Protein AF-A0A7Y2IF88-F1 (afdb_monomer)

pLDDT: mean 76.54, std 18.27, range [36.28, 97.12]

Foldseek 3Di:
DDDDDDDDDDDPPPPDPVVVVVVVVVVVVVVVVVVVVVPQLPLDQDPDPVLNVLLVLLVVLLVQLVVLQVVLVVLVVVLVVLVVVVVVQVVVCVVPVDCPDDLASVQVSVLSVLLSCLSNVLNCVSVVVPDDPQPVVVPDDLLRVLVVLLCCLVPPLQVVLVVQLVVLVVVLCCLCQPPPPPDPPNVCNLVVAPADPDVPGHRCNVSSVSNNVSSVSNNSSSSSSNSLSVCVNVVNPSSSSDPPDDRPDPPD

Solvent-accessible surface area (backbone atoms only — not comparable to full-atom values): 14458 Å² total; per-residue (Å²): 143,84,83,91,86,81,90,80,80,80,84,78,84,72,81,56,75,70,54,54,56,53,49,50,55,50,48,50,49,50,50,50,54,51,48,66,69,61,57,66,79,77,58,64,80,61,88,50,69,87,55,31,55,62,49,50,55,28,54,53,45,54,48,51,26,50,52,34,33,52,53,24,57,56,47,49,55,55,40,49,53,48,53,51,49,54,54,50,38,57,53,48,22,76,73,69,76,49,84,70,76,53,57,42,58,60,47,49,42,55,51,43,54,48,50,37,49,32,43,26,48,23,26,40,56,74,72,57,68,66,90,67,67,68,78,66,58,72,77,48,52,72,53,56,49,27,49,52,51,34,50,44,36,62,73,46,49,45,56,50,34,52,50,52,46,62,67,42,44,62,62,38,48,49,48,66,59,50,84,88,77,81,70,86,50,83,72,49,48,71,64,72,62,60,50,44,96,50,77,77,36,56,67,49,54,66,56,50,48,44,49,49,52,19,38,50,46,33,45,49,39,46,54,31,50,41,53,33,21,50,30,35,67,74,67,38,49,65,67,34,63,73,80,78,75,76,71,79,80,80,86,123

Radius of gyration: 27.48 Å; Cα contacts (8 Å, |Δi|>4): 196; chains: 1; bounding box: 65×59×91 Å

Mean predicted aligned error: 13.66 Å

Sequence (252 aa):
MAQSSSEGSTPSTASNPIDESAAHARAEEILAKSQVHSDAVVVPTPSNPALAVPFLTRKAIDRLAGFTGFLTQVLVVVVLLMVLWSVISRRMDKTFGTSLIVSQFQEGQRMGFAFLTLLGLNFGLREGVNPRVDFWWAEFSNRRKALIDFVFHLFLFLPFAWMVIGVLWNPTRRSVTGNLNGEFDTWKIWETWEQSPDAGGLPVSPIRIMILVGFILLLLQILADIIKNVFVLIGREDLAGIHQHDAPIRVE

Secondary structure (DSSP, 8-state):
----------------HHHHHHHHHHHHHHHHHHHHHHS----PPPSSHHHHHHHHHHHHHHHHHHHHHHHHHHHHHHHHHHHHHHHHHHHHHHHH------HHHHHHHHHHHHHHHHHHHHHHHHTT-----HHHHHHS-HHHHHHHHHHHIIIIIHHHHHHHHHHHHHHHHHHHH-S-SS---TTGGGTS--B-SSTTPPBSHHHHHHHHHHHHHHHHHHHHHHHHHHHHHTT-HHHH----PPPP----

Structure (mmCIF, N/CA/C/O backbone):
data_AF-A0A7Y2IF88-F1
#
_entry.id   AF-A0A7Y2IF88-F1
#
loop_
_atom_site.group_PDB
_atom_site.id
_atom_site.type_symbol
_atom_site.label_atom_id
_atom_site.label_alt_id
_atom_site.label_comp_id
_atom_site.label_asym_id
_atom_site.label_entity_id
_atom_site.label_seq_id
_atom_site.pdbx_PDB_ins_code
_atom_site.Cartn_x
_atom_site.Cartn_y
_atom_site.Cartn_z
_atom_site.occupancy
_atom_site.B_iso_or_equiv
_atom_site.auth_seq_id
_atom_site.auth_comp_id
_atom_site.auth_asym_id
_atom_site.auth_atom_id
_atom_site.pdbx_PDB_model_num
ATOM 1 N N . MET A 1 1 ? -26.959 37.817 -64.715 1.00 43.12 1 MET A N 1
ATOM 2 C CA . MET A 1 1 ? -27.073 39.232 -64.314 1.00 43.12 1 MET A CA 1
ATOM 3 C C . MET A 1 1 ? -28.257 39.340 -63.359 1.00 43.12 1 MET A C 1
ATOM 5 O O . MET A 1 1 ? -29.377 39.343 -63.836 1.00 43.12 1 MET A O 1
ATOM 9 N N . ALA A 1 2 ? -28.001 39.269 -62.047 1.00 38.41 2 ALA A N 1
ATOM 10 C CA . ALA A 1 2 ? -28.844 39.760 -60.942 1.00 38.41 2 ALA A CA 1
ATOM 11 C C . ALA A 1 2 ? -28.151 39.396 -59.610 1.00 38.41 2 ALA A C 1
ATOM 13 O O . ALA A 1 2 ? -27.952 38.222 -59.314 1.00 38.41 2 ALA A O 1
ATOM 14 N N . GLN A 1 3 ? -27.717 40.425 -58.881 1.00 39.47 3 GLN A N 1
ATOM 15 C CA . GLN A 1 3 ? -27.185 40.412 -57.510 1.00 39.47 3 GLN A CA 1
ATOM 16 C C . GLN A 1 3 ? -28.311 40.697 -56.491 1.00 39.47 3 GLN A C 1
ATOM 18 O O . GLN A 1 3 ? -29.369 41.170 -56.900 1.00 39.47 3 GLN A O 1
ATOM 23 N N . SER A 1 4 ? -27.976 40.569 -55.189 1.00 39.78 4 SER A N 1
ATOM 24 C CA . SER A 1 4 ? -28.695 41.028 -53.969 1.00 39.78 4 SER A CA 1
ATOM 25 C C . SER A 1 4 ? -29.736 40.031 -53.438 1.00 39.78 4 SER A C 1
ATOM 27 O O . SER A 1 4 ? -30.537 39.542 -54.220 1.00 39.78 4 SER A O 1
ATOM 29 N N . SER A 1 5 ? -29.839 39.623 -52.166 1.00 39.16 5 SER A N 1
ATOM 30 C CA . SER A 1 5 ? -29.465 40.085 -50.803 1.00 39.16 5 SER A CA 1
ATOM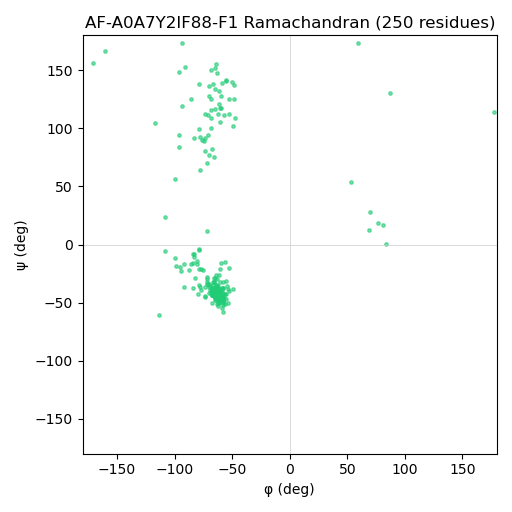 31 C C . SER A 1 5 ? -29.505 38.814 -49.897 1.00 39.16 5 SER A C 1
ATOM 33 O O . SER A 1 5 ? -29.970 37.783 -50.369 1.00 39.16 5 SER A O 1
ATOM 35 N N . SER A 1 6 ? -29.016 38.687 -48.660 1.00 38.16 6 SER A N 1
ATOM 36 C CA . SER A 1 6 ? -29.139 39.529 -47.469 1.00 38.16 6 SER A CA 1
ATOM 37 C C . SER A 1 6 ? -28.191 39.030 -46.361 1.00 38.16 6 SER A C 1
ATOM 39 O O . SER A 1 6 ? -27.827 37.856 -46.315 1.00 38.16 6 SER A O 1
ATOM 41 N N . GLU A 1 7 ? -27.841 39.939 -45.458 1.00 46.31 7 GLU A N 1
ATOM 42 C CA . GLU A 1 7 ? -26.990 39.777 -44.277 1.00 46.31 7 GLU A CA 1
ATOM 43 C C . GLU A 1 7 ? -27.442 38.659 -43.318 1.00 46.31 7 GLU A C 1
ATOM 45 O O . GLU A 1 7 ? -28.629 38.485 -43.049 1.00 46.31 7 GLU A O 1
ATOM 50 N N . GLY A 1 8 ? -26.466 37.935 -42.757 1.00 36.28 8 GLY A N 1
ATOM 51 C CA . GLY A 1 8 ? -26.634 37.009 -41.638 1.00 36.28 8 GLY A CA 1
ATOM 52 C C . GLY A 1 8 ? -25.816 37.501 -40.447 1.00 36.28 8 GLY A C 1
ATOM 53 O O . GLY A 1 8 ? -24.592 37.410 -40.442 1.00 36.28 8 GLY A O 1
ATOM 54 N N . SER A 1 9 ? -26.526 38.065 -39.479 1.00 39.22 9 SER A N 1
ATOM 55 C CA . SER A 1 9 ? -26.082 38.637 -38.208 1.00 39.22 9 SER A CA 1
ATOM 56 C C . SER A 1 9 ? -25.126 37.753 -37.397 1.00 39.22 9 SER A C 1
ATOM 58 O O . SER A 1 9 ? -25.376 36.564 -37.195 1.00 39.22 9 SER A O 1
ATOM 60 N N . THR A 1 10 ? -24.089 38.373 -36.834 1.00 46.53 10 THR A N 1
ATOM 61 C CA . THR A 1 10 ? -23.314 37.849 -35.703 1.00 46.53 10 THR A CA 1
ATOM 62 C C . THR A 1 10 ? -24.232 37.623 -34.490 1.00 46.53 10 THR A C 1
ATOM 64 O O . THR A 1 10 ? -25.084 38.473 -34.213 1.00 46.53 10 THR A O 1
ATOM 67 N N . PRO A 1 11 ? -24.098 36.522 -33.725 1.00 40.69 11 PRO A N 1
ATOM 68 C CA . PRO A 1 11 ? -24.847 36.383 -32.489 1.00 40.69 11 PRO A CA 1
ATOM 69 C C . PRO A 1 11 ? -24.232 37.309 -31.439 1.00 40.69 11 PRO A C 1
ATOM 71 O O . PRO A 1 11 ? -23.100 37.122 -30.996 1.00 40.69 11 PRO A O 1
ATOM 74 N N . SER A 1 12 ? -25.003 38.326 -31.063 1.00 43.53 12 SER A N 1
ATOM 75 C CA . SER A 1 12 ? -24.796 39.128 -29.864 1.00 43.53 12 SER A CA 1
ATOM 76 C C . SER A 1 12 ? -24.888 38.208 -28.644 1.00 43.53 12 SER A C 1
ATOM 78 O O . SER A 1 12 ? -25.968 37.755 -28.270 1.00 43.53 12 SER A O 1
ATOM 80 N N . THR A 1 13 ? -23.746 37.899 -28.032 1.00 47.72 13 THR A N 1
ATOM 81 C CA . THR A 1 13 ? -23.663 37.337 -26.680 1.00 47.72 13 THR A CA 1
ATOM 82 C C . THR A 1 13 ? -24.071 38.410 -25.675 1.00 47.72 13 THR A C 1
ATOM 84 O O . THR A 1 13 ? -23.230 39.039 -25.039 1.00 47.72 13 THR A O 1
ATOM 87 N N . ALA A 1 14 ? -25.374 38.650 -25.564 1.00 43.28 14 ALA A N 1
ATOM 88 C CA . ALA A 1 14 ? -25.953 39.267 -24.384 1.00 43.28 14 ALA A CA 1
ATOM 89 C C . ALA A 1 14 ? -26.058 38.171 -23.314 1.00 43.28 14 ALA A C 1
ATOM 91 O O . ALA A 1 14 ? -26.954 37.326 -23.373 1.00 43.28 14 ALA A O 1
ATOM 92 N N . SER A 1 15 ? -25.105 38.135 -22.378 1.00 51.31 15 SER A N 1
ATOM 93 C CA . SER A 1 15 ? -25.225 37.323 -21.167 1.00 51.31 15 SER A CA 1
ATOM 94 C C . SER A 1 15 ? -26.453 37.806 -20.394 1.00 51.31 15 SER A C 1
ATOM 96 O O . SER A 1 15 ? -26.574 38.974 -20.026 1.00 51.31 15 SER A O 1
ATOM 98 N N . ASN A 1 16 ? -27.428 36.916 -20.232 1.00 53.56 16 ASN A N 1
ATOM 99 C CA . ASN A 1 16 ? -28.662 37.203 -19.518 1.00 53.56 16 ASN A CA 1
ATOM 100 C C . ASN A 1 16 ? -28.333 37.373 -18.018 1.00 53.56 16 ASN A C 1
ATOM 102 O O . ASN A 1 16 ? -27.780 36.439 -17.436 1.00 53.56 16 ASN A O 1
ATOM 106 N N . PRO A 1 17 ? -28.686 38.491 -17.357 1.00 56.88 17 PRO A N 1
ATOM 107 C CA . PRO A 1 17 ? -28.358 38.731 -15.942 1.00 56.88 17 PRO A CA 1
ATOM 108 C C . PRO A 1 17 ? -28.940 37.684 -14.970 1.00 56.88 17 PRO A C 1
ATOM 110 O O . PRO A 1 17 ? -28.490 37.567 -13.833 1.00 56.88 17 PRO A O 1
ATOM 113 N N . ILE A 1 18 ? -29.920 36.888 -15.414 1.00 55.62 18 ILE A N 1
ATOM 114 C CA . ILE A 1 18 ? -30.494 35.767 -14.651 1.00 55.62 18 ILE A CA 1
ATOM 115 C C . ILE A 1 18 ? -29.510 34.581 -14.550 1.00 55.62 18 ILE A C 1
ATOM 117 O O . ILE A 1 18 ? -29.525 33.857 -13.555 1.00 55.62 18 ILE A O 1
ATOM 121 N N . ASP A 1 19 ? -28.629 34.399 -15.539 1.00 60.28 19 ASP A N 1
ATOM 122 C CA . ASP A 1 19 ? -27.656 33.297 -15.575 1.00 60.28 19 ASP A CA 1
ATOM 123 C C . ASP A 1 19 ? -26.447 33.575 -14.664 1.00 60.28 19 ASP A C 1
ATOM 125 O O . ASP A 1 19 ? -25.969 32.679 -13.974 1.00 60.28 19 ASP A O 1
ATOM 129 N N . GLU A 1 20 ? -26.018 34.838 -14.545 1.00 64.00 20 GLU A N 1
ATOM 130 C CA . GLU A 1 20 ? -24.932 35.222 -13.628 1.00 64.00 20 GLU A CA 1
ATOM 131 C C . GLU A 1 20 ? -25.325 35.023 -12.157 1.00 64.00 20 GLU A C 1
ATOM 133 O O . GLU A 1 20 ? -24.544 34.472 -11.385 1.00 64.00 20 GLU A O 1
ATOM 138 N N . SER A 1 21 ? -26.553 35.379 -11.761 1.00 65.62 21 SER A N 1
ATOM 139 C CA . SER A 1 21 ? -27.035 35.147 -10.389 1.00 65.62 21 SER A CA 1
ATOM 140 C C . SER A 1 21 ? -27.110 33.654 -10.041 1.00 65.62 21 SER A C 1
ATOM 142 O O . SER A 1 21 ? -26.711 33.257 -8.944 1.00 65.62 21 SER A O 1
ATOM 144 N N . ALA A 1 22 ? -27.560 32.816 -10.980 1.00 69.81 22 ALA A N 1
ATOM 145 C CA . ALA A 1 22 ? -27.601 31.367 -10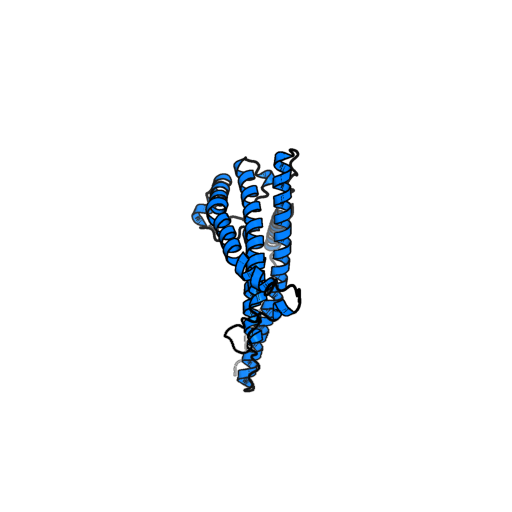.801 1.00 69.81 22 ALA A CA 1
ATOM 146 C C . ALA A 1 22 ? -26.194 30.740 -10.800 1.00 69.81 22 ALA A C 1
ATOM 148 O O . ALA A 1 22 ? -25.931 29.816 -10.028 1.00 69.81 22 ALA A O 1
ATOM 149 N N . ALA A 1 23 ? -25.275 31.254 -11.622 1.00 69.56 23 ALA A N 1
ATOM 150 C CA . ALA A 1 23 ? -23.878 30.834 -11.650 1.00 69.56 23 ALA A CA 1
ATOM 151 C C . ALA A 1 23 ? -23.144 31.207 -10.354 1.00 69.56 23 ALA A C 1
ATOM 153 O O . ALA A 1 23 ? -22.413 30.377 -9.818 1.00 69.56 23 ALA A O 1
ATOM 154 N N . HIS A 1 24 ? -23.389 32.401 -9.806 1.00 71.44 24 HIS A N 1
ATOM 155 C CA . HIS A 1 24 ? -22.853 32.824 -8.512 1.00 71.44 24 HIS A CA 1
ATOM 156 C C . HIS A 1 24 ? -23.399 31.975 -7.359 1.00 71.44 24 HIS A C 1
ATOM 158 O O . HIS A 1 24 ? -22.610 31.499 -6.549 1.00 71.44 24 HIS A O 1
ATOM 164 N N . ALA A 1 25 ? -24.704 31.686 -7.328 1.00 75.94 25 ALA A N 1
ATOM 165 C CA . ALA A 1 25 ? -25.290 30.809 -6.311 1.00 75.94 25 ALA A CA 1
ATOM 166 C C . ALA A 1 25 ? -24.726 29.376 -6.376 1.00 75.94 25 ALA A C 1
ATOM 168 O O . ALA A 1 25 ? -24.419 28.778 -5.347 1.00 75.94 25 ALA A O 1
ATOM 169 N N . ARG A 1 26 ? -24.516 28.836 -7.586 1.00 75.44 26 ARG A N 1
ATOM 170 C CA . ARG A 1 26 ? -23.847 27.537 -7.783 1.00 75.44 26 ARG A CA 1
ATOM 171 C C . ARG A 1 26 ? -22.372 27.583 -7.396 1.00 75.44 26 ARG A C 1
ATOM 173 O O . ARG A 1 26 ? -21.877 26.619 -6.827 1.00 75.44 26 ARG A O 1
ATOM 180 N N . ALA A 1 27 ? -21.666 28.675 -7.687 1.00 73.44 27 ALA A N 1
ATOM 181 C CA . ALA A 1 27 ? -20.272 28.851 -7.292 1.00 73.44 27 ALA A CA 1
ATOM 182 C C . ALA A 1 27 ? -20.134 28.933 -5.767 1.00 73.44 27 ALA A C 1
ATOM 184 O O . ALA A 1 27 ? -19.246 28.296 -5.213 1.00 73.44 27 ALA A O 1
ATOM 185 N N . GLU A 1 28 ? -21.037 29.633 -5.080 1.00 77.56 28 GLU A N 1
ATOM 186 C CA . GLU A 1 28 ? -21.098 29.659 -3.617 1.00 77.56 28 GLU A CA 1
ATOM 187 C C . GLU A 1 28 ? -21.476 28.294 -3.033 1.00 77.56 28 GLU A C 1
ATOM 189 O O . GLU A 1 28 ? -20.871 27.874 -2.053 1.00 77.56 28 GLU A O 1
ATOM 194 N N . GLU A 1 29 ? -22.389 27.545 -3.659 1.00 75.81 29 GLU A N 1
ATOM 195 C CA . GLU A 1 29 ? -22.706 26.169 -3.256 1.00 75.81 29 GLU A CA 1
ATOM 196 C C . GLU A 1 29 ? -21.504 25.227 -3.438 1.00 75.81 29 GLU A C 1
ATOM 198 O O . GLU A 1 29 ? -21.220 24.398 -2.573 1.00 75.81 29 GLU A O 1
ATOM 203 N N . ILE A 1 30 ? -20.764 25.366 -4.542 1.00 70.81 30 ILE A N 1
ATOM 204 C CA . ILE A 1 30 ? -19.542 24.601 -4.820 1.00 70.81 30 ILE A CA 1
ATOM 205 C C . ILE A 1 30 ? -18.435 24.991 -3.838 1.00 70.81 30 ILE A C 1
ATOM 207 O O . ILE A 1 30 ? -17.739 24.113 -3.337 1.00 70.81 30 ILE A O 1
ATOM 211 N N . LEU A 1 31 ? -18.288 26.278 -3.516 1.00 68.06 31 LEU A N 1
ATOM 212 C CA . LEU A 1 31 ? -17.327 26.761 -2.525 1.00 68.06 31 LEU A CA 1
ATOM 213 C C . LEU A 1 31 ? -17.704 26.299 -1.115 1.00 68.06 31 LEU A C 1
ATOM 215 O O . LEU A 1 31 ? -16.827 25.860 -0.380 1.00 68.06 31 LEU A O 1
ATOM 219 N N . ALA A 1 32 ? -18.989 26.295 -0.761 1.00 67.38 32 ALA A N 1
ATOM 220 C CA . ALA A 1 32 ? -19.478 25.770 0.509 1.00 67.38 32 ALA A CA 1
ATOM 221 C C . ALA A 1 32 ? -19.261 24.252 0.610 1.00 67.38 32 ALA A C 1
ATOM 223 O O . ALA A 1 32 ? -18.740 23.771 1.614 1.00 67.38 32 ALA A O 1
ATOM 224 N N . LYS A 1 33 ? -19.562 23.488 -0.450 1.00 59.72 33 LYS A N 1
ATOM 225 C CA . LYS A 1 33 ? -19.262 22.045 -0.528 1.00 59.72 33 LYS A CA 1
ATOM 226 C C . LYS A 1 33 ? -17.757 21.770 -0.493 1.00 59.72 33 LYS A C 1
ATOM 228 O O . LYS A 1 33 ? -17.328 20.827 0.165 1.00 59.72 33 LYS A O 1
ATOM 233 N N . SER A 1 34 ? -16.949 22.616 -1.132 1.00 55.47 34 SER A N 1
ATOM 234 C CA . SER A 1 34 ? -15.486 22.530 -1.099 1.00 55.47 34 SER A CA 1
ATOM 235 C C . SER A 1 34 ? -14.912 22.880 0.275 1.00 55.47 34 SER A C 1
ATOM 237 O O . SER A 1 34 ? -13.928 22.265 0.677 1.00 55.47 34 SER A O 1
ATOM 239 N N . GLN A 1 35 ? -15.495 23.837 1.003 1.00 54.75 35 GLN A N 1
ATOM 240 C CA . GLN A 1 35 ? -15.083 24.176 2.368 1.00 54.75 35 GLN A CA 1
ATOM 241 C C . GLN A 1 35 ? -15.450 23.064 3.354 1.00 54.75 35 GLN A C 1
ATOM 243 O O . GLN A 1 35 ? -14.595 22.659 4.134 1.00 54.75 35 GLN A O 1
ATOM 248 N N . VAL A 1 36 ? -16.644 22.473 3.239 1.00 54.25 36 VAL A N 1
ATOM 249 C CA . VAL A 1 36 ? -17.045 21.291 4.028 1.00 54.25 36 VAL A CA 1
ATOM 250 C C . VAL A 1 36 ? -16.125 20.088 3.766 1.00 54.25 36 VAL A C 1
ATOM 252 O O . VAL A 1 36 ? -15.855 19.311 4.677 1.00 54.25 36 VAL A O 1
ATOM 255 N N . HIS A 1 37 ? -15.594 19.944 2.548 1.00 47.34 37 HIS A N 1
ATOM 256 C CA . HIS A 1 37 ? -14.614 18.903 2.214 1.00 47.34 37 HIS A CA 1
ATOM 257 C C . HIS A 1 37 ? -13.179 19.241 2.678 1.00 47.34 37 HIS A C 1
ATOM 259 O O . HIS A 1 37 ? -12.350 18.344 2.830 1.00 47.34 37 HIS A O 1
ATOM 265 N N . SER A 1 38 ? -12.876 20.528 2.906 1.00 43.53 38 SER A N 1
ATOM 266 C CA . SER A 1 38 ? -11.559 21.030 3.328 1.00 43.53 38 SER A CA 1
ATOM 267 C C . SER A 1 38 ? -11.395 21.136 4.845 1.00 43.53 38 SER A C 1
ATOM 269 O O . SER A 1 38 ? -10.254 21.230 5.312 1.00 43.53 38 SER A O 1
ATOM 271 N N . ASP A 1 39 ? -12.484 21.105 5.613 1.00 41.41 39 ASP A N 1
ATOM 272 C CA . ASP A 1 39 ? -12.442 20.913 7.059 1.00 41.41 39 ASP A CA 1
ATOM 273 C C . ASP A 1 39 ? -11.963 19.486 7.323 1.00 41.41 39 ASP A C 1
ATOM 275 O O . ASP A 1 39 ? -12.743 18.551 7.497 1.00 41.41 39 ASP A O 1
ATOM 279 N N . ALA A 1 40 ? -10.641 19.302 7.276 1.00 52.66 40 ALA A N 1
ATOM 280 C CA . ALA A 1 40 ? -9.983 18.050 7.586 1.00 52.66 40 ALA A CA 1
ATOM 281 C C . ALA A 1 40 ? -10.570 17.541 8.899 1.00 52.66 40 ALA A C 1
ATOM 283 O O . ALA A 1 40 ? -10.323 18.146 9.939 1.00 52.66 40 ALA A O 1
ATOM 284 N N . VAL A 1 41 ? -11.371 16.471 8.837 1.00 55.94 41 VAL A N 1
ATOM 285 C CA . VAL A 1 41 ? -11.998 15.851 10.006 1.00 55.94 41 VAL A CA 1
ATOM 286 C C . VAL A 1 41 ? -10.894 15.643 11.036 1.00 55.94 41 VAL A C 1
ATOM 288 O O . VAL A 1 41 ? -10.037 14.767 10.882 1.00 55.94 41 VAL A O 1
ATOM 291 N N . VAL A 1 42 ? -10.846 16.519 12.045 1.00 63.31 42 VAL A N 1
ATOM 292 C CA . VAL A 1 42 ? -9.780 16.513 13.042 1.00 63.31 42 VAL A CA 1
ATOM 293 C C . VAL A 1 42 ? -10.064 15.318 13.926 1.00 63.31 42 VAL A C 1
ATOM 295 O O . VAL A 1 42 ? -10.840 15.395 14.871 1.00 63.31 42 VAL A O 1
ATOM 298 N N . VAL A 1 43 ? -9.476 14.180 13.563 1.00 69.88 43 VAL A N 1
ATOM 299 C CA . VAL A 1 43 ? -9.631 12.935 14.308 1.00 69.88 43 VAL A CA 1
ATOM 300 C C . VAL A 1 43 ? -9.054 13.157 15.710 1.00 69.88 43 VAL A C 1
ATOM 302 O O . VAL A 1 43 ? -7.836 13.349 15.822 1.00 69.88 43 VAL A O 1
ATOM 305 N N . PRO A 1 44 ? -9.885 13.160 16.769 1.00 73.50 44 PRO A N 1
ATOM 306 C CA . PRO A 1 44 ? -9.431 13.493 18.108 1.00 73.50 44 PRO A CA 1
ATOM 307 C C . PRO A 1 44 ? -8.466 12.420 18.615 1.00 73.50 44 PRO A C 1
ATOM 309 O O . PRO A 1 44 ? -8.681 11.223 18.427 1.00 73.50 44 PRO A O 1
ATOM 312 N N . THR A 1 45 ? -7.386 12.838 19.275 1.00 78.62 45 THR A N 1
ATOM 313 C CA . THR A 1 45 ? -6.471 11.890 19.916 1.00 78.62 45 THR A CA 1
ATOM 314 C C . THR A 1 45 ? -7.174 11.272 21.127 1.00 78.62 45 THR A C 1
ATOM 316 O O . THR A 1 45 ? -7.680 12.009 21.977 1.00 78.62 45 THR A O 1
ATOM 319 N N . PRO A 1 46 ? -7.226 9.936 21.248 1.00 79.69 46 PRO A N 1
ATOM 320 C CA . PRO A 1 46 ? -7.869 9.296 22.387 1.00 79.69 46 PRO A CA 1
ATOM 321 C C . PRO A 1 46 ? -7.121 9.611 23.691 1.00 79.69 46 PRO A C 1
ATOM 323 O O . PRO A 1 46 ? -5.902 9.477 23.770 1.00 79.69 46 PRO A O 1
ATOM 326 N N . SER A 1 47 ? -7.866 9.979 24.735 1.00 77.12 47 SER A N 1
ATOM 327 C CA . SER A 1 47 ? -7.332 10.235 26.082 1.00 77.12 47 SER A CA 1
ATOM 328 C C . SER A 1 47 ? -6.983 8.955 26.854 1.00 77.12 47 SER A C 1
ATOM 330 O O . SER A 1 47 ? -6.173 8.992 27.775 1.00 77.12 47 SER A O 1
ATOM 332 N N . ASN A 1 48 ? -7.580 7.814 26.486 1.00 86.12 48 ASN A N 1
ATOM 333 C CA . ASN A 1 48 ? -7.331 6.519 27.121 1.00 86.12 48 ASN A CA 1
ATOM 334 C C . ASN A 1 48 ? -6.105 5.825 26.487 1.00 86.12 48 ASN A C 1
ATOM 336 O O . ASN A 1 48 ? -6.126 5.580 25.274 1.00 86.12 48 ASN A O 1
ATOM 340 N N . PRO A 1 49 ? -5.084 5.424 27.275 1.00 81.94 49 PRO A N 1
ATOM 341 C CA . PRO A 1 49 ? -3.885 4.767 26.750 1.00 81.94 49 PRO A CA 1
ATOM 342 C C . PRO A 1 49 ? -4.180 3.475 25.971 1.00 81.94 49 PRO A C 1
ATOM 344 O O . PRO A 1 49 ? -3.501 3.197 24.984 1.00 81.94 49 PRO A O 1
ATOM 347 N N . ALA A 1 50 ? -5.226 2.723 26.339 1.00 86.00 50 ALA A N 1
ATOM 348 C CA . ALA A 1 50 ? -5.601 1.480 25.657 1.00 86.00 50 ALA A CA 1
ATOM 349 C C . ALA A 1 50 ? -6.075 1.701 24.208 1.00 86.00 50 ALA A C 1
ATOM 351 O O . ALA A 1 50 ? -5.904 0.829 23.360 1.00 86.00 50 ALA A O 1
ATOM 352 N N . LEU A 1 51 ? -6.646 2.873 23.910 1.00 86.44 51 LEU A N 1
ATOM 353 C CA . LEU A 1 51 ? -7.074 3.250 22.558 1.00 86.44 51 LEU A CA 1
ATOM 354 C C . LEU A 1 51 ? -5.993 4.059 21.825 1.00 86.44 51 LEU A C 1
ATOM 356 O O . LEU A 1 51 ? -5.968 4.071 20.597 1.00 86.44 51 LEU A O 1
ATOM 360 N N . ALA A 1 52 ? -5.081 4.704 22.560 1.00 88.19 52 ALA A N 1
ATOM 361 C CA . ALA A 1 52 ? -4.004 5.511 21.995 1.00 88.19 52 ALA A CA 1
ATOM 362 C C . ALA A 1 52 ? -2.963 4.684 21.243 1.00 88.19 52 ALA A C 1
ATOM 364 O O . ALA A 1 52 ? -2.580 5.068 20.142 1.00 88.19 52 ALA A O 1
ATOM 365 N N . VAL A 1 53 ? -2.544 3.536 21.783 1.00 89.50 53 VAL A N 1
ATOM 366 C CA . VAL A 1 53 ? -1.573 2.658 21.107 1.00 89.50 53 VAL A CA 1
ATOM 367 C C . VAL A 1 53 ? -2.068 2.218 19.719 1.00 89.50 53 VAL A C 1
ATOM 369 O O . VAL A 1 53 ? -1.406 2.565 18.740 1.00 89.50 53 VAL A O 1
ATOM 372 N N . PRO A 1 54 ? -3.233 1.548 19.572 1.00 91.38 54 PRO A N 1
ATOM 373 C CA . PRO A 1 54 ? -3.706 1.120 18.254 1.00 91.38 54 PRO A CA 1
ATOM 374 C C . PRO A 1 54 ? -3.981 2.305 17.320 1.00 91.38 54 PRO A C 1
ATOM 376 O O . PRO A 1 54 ? -3.706 2.226 16.123 1.00 91.38 54 PRO A O 1
ATOM 379 N N . PHE A 1 55 ? -4.456 3.432 17.857 1.00 91.12 55 PHE A N 1
ATOM 380 C CA . PHE A 1 55 ? -4.668 4.653 17.084 1.00 91.12 55 PHE A CA 1
AT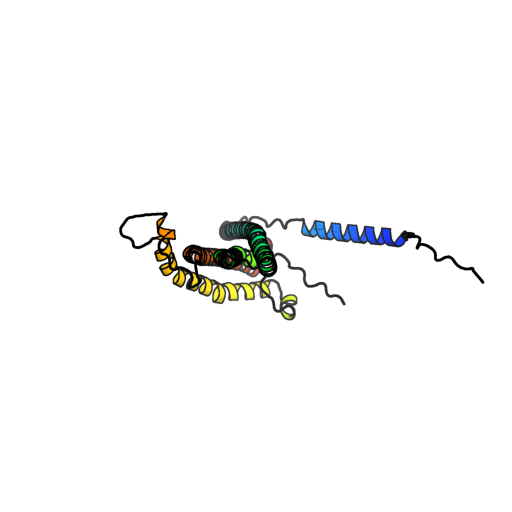OM 381 C C . PHE A 1 55 ? -3.369 5.208 16.481 1.00 91.12 55 PHE A C 1
ATOM 383 O O . PHE A 1 55 ? -3.320 5.530 15.292 1.00 91.12 55 PHE A O 1
ATOM 390 N N . LEU A 1 56 ? -2.306 5.299 17.284 1.00 90.88 56 LEU A N 1
ATOM 391 C CA . LEU A 1 56 ? -1.001 5.793 16.847 1.00 90.88 56 LEU A CA 1
ATOM 392 C C . LEU A 1 56 ? -0.341 4.834 15.856 1.00 90.88 56 LEU A C 1
ATOM 394 O O . LEU A 1 56 ? 0.185 5.287 14.839 1.00 90.88 56 LEU A O 1
ATOM 398 N N . THR A 1 57 ? -0.413 3.523 16.109 1.00 93.19 57 THR A N 1
ATOM 399 C CA . THR A 1 57 ? 0.093 2.499 15.183 1.00 93.19 57 THR A CA 1
ATOM 400 C C . THR A 1 57 ? -0.584 2.618 13.824 1.00 93.19 57 THR A C 1
ATOM 402 O O . THR A 1 57 ? 0.098 2.714 12.805 1.00 93.19 57 THR A O 1
ATOM 405 N N . ARG A 1 58 ? -1.919 2.707 13.803 1.00 93.94 58 ARG A N 1
ATOM 406 C CA . ARG A 1 58 ? -2.683 2.922 12.574 1.00 93.94 58 ARG A CA 1
ATOM 407 C C . ARG A 1 58 ? -2.259 4.213 11.866 1.00 93.94 58 ARG A C 1
ATOM 409 O O . ARG A 1 58 ? -1.943 4.168 10.686 1.00 93.94 58 ARG A O 1
ATOM 416 N N . LYS A 1 59 ? -2.188 5.352 12.567 1.00 92.56 59 LYS A N 1
ATOM 417 C CA . LYS A 1 59 ? -1.756 6.638 11.978 1.00 92.56 59 LYS A CA 1
ATOM 418 C C . LYS A 1 59 ? -0.350 6.563 11.371 1.00 92.56 59 LYS A C 1
ATOM 420 O O . LYS A 1 59 ? -0.099 7.200 10.350 1.00 92.56 59 LYS A O 1
ATOM 425 N N . ALA A 1 60 ? 0.572 5.826 11.990 1.00 94.44 60 ALA A N 1
ATOM 426 C CA . ALA A 1 60 ? 1.919 5.635 11.460 1.00 94.44 60 ALA A CA 1
ATOM 427 C C . ALA A 1 60 ? 1.907 4.821 10.156 1.00 94.44 60 ALA A C 1
ATOM 429 O O . ALA A 1 60 ? 2.563 5.212 9.190 1.00 94.44 60 ALA A O 1
ATOM 430 N N . ILE A 1 61 ? 1.117 3.746 10.108 1.00 95.69 61 ILE A N 1
ATOM 431 C CA . ILE A 1 61 ? 0.935 2.928 8.902 1.00 95.69 61 ILE A CA 1
ATOM 432 C C . ILE A 1 61 ? 0.248 3.742 7.798 1.00 95.69 61 ILE A C 1
ATOM 434 O O . ILE A 1 61 ? 0.754 3.791 6.682 1.00 95.69 61 ILE A O 1
ATOM 438 N N . ASP A 1 62 ? -0.821 4.476 8.120 1.00 93.75 62 ASP A N 1
ATOM 439 C CA . ASP A 1 62 ? -1.526 5.336 7.165 1.00 93.75 62 ASP A CA 1
ATOM 440 C C . ASP A 1 62 ? -0.577 6.388 6.558 1.00 93.75 62 ASP A C 1
ATOM 442 O O . ASP A 1 62 ? -0.660 6.689 5.367 1.00 93.75 62 ASP A O 1
ATOM 446 N N . ARG A 1 63 ? 0.360 6.942 7.343 1.00 94.19 63 ARG A N 1
ATOM 447 C CA . ARG A 1 63 ? 1.396 7.863 6.834 1.00 94.19 63 ARG A CA 1
ATOM 448 C C . ARG A 1 63 ? 2.366 7.176 5.882 1.00 94.19 63 ARG A C 1
ATOM 450 O O . ARG A 1 63 ? 2.674 7.745 4.837 1.00 94.19 63 ARG A O 1
ATOM 457 N N . LEU A 1 64 ? 2.831 5.976 6.231 1.00 96.12 64 LEU A N 1
ATOM 458 C CA . LEU A 1 64 ? 3.689 5.178 5.357 1.00 96.12 64 LEU A CA 1
ATOM 459 C C . LEU A 1 64 ? 2.983 4.900 4.028 1.00 96.12 64 LEU A C 1
ATOM 461 O O . LEU A 1 64 ? 3.565 5.124 2.969 1.00 96.12 64 LEU A O 1
ATOM 465 N N . ALA A 1 65 ? 1.708 4.522 4.082 1.00 95.56 65 ALA A N 1
ATOM 466 C CA . ALA A 1 65 ? 0.903 4.300 2.896 1.00 95.56 65 ALA A CA 1
ATOM 467 C C . ALA A 1 65 ? 0.784 5.562 2.033 1.00 95.56 65 ALA A C 1
ATOM 469 O O . ALA A 1 65 ? 1.014 5.513 0.826 1.00 95.56 65 ALA A O 1
ATOM 470 N N . GLY A 1 66 ? 0.554 6.724 2.652 1.00 93.88 66 GLY A N 1
ATOM 471 C CA . GLY A 1 66 ? 0.540 8.015 1.956 1.00 93.88 66 GLY A CA 1
ATOM 472 C C . GLY A 1 66 ? 1.858 8.338 1.254 1.00 93.88 66 GLY A C 1
ATOM 473 O O . GLY A 1 66 ? 1.856 8.765 0.102 1.00 93.88 66 GLY A O 1
ATOM 474 N N . PHE A 1 67 ? 2.986 8.079 1.917 1.00 95.56 67 PHE A N 1
ATOM 475 C CA . PHE A 1 67 ? 4.310 8.256 1.327 1.00 95.56 67 PHE A CA 1
ATOM 476 C C . PHE A 1 67 ? 4.533 7.324 0.128 1.00 95.56 67 PHE A C 1
ATOM 478 O O . PHE A 1 67 ? 4.977 7.767 -0.931 1.00 95.56 67 PHE A O 1
ATOM 485 N N . THR A 1 68 ? 4.169 6.045 0.251 1.00 96.06 68 THR A N 1
ATOM 486 C CA . THR A 1 68 ? 4.270 5.096 -0.869 1.00 96.06 68 THR A CA 1
ATOM 487 C C . THR A 1 68 ? 3.316 5.443 -2.017 1.00 96.06 68 THR A C 1
ATOM 489 O O . THR A 1 68 ? 3.679 5.283 -3.182 1.00 96.06 68 THR A O 1
ATOM 492 N N . GLY A 1 69 ? 2.147 6.016 -1.720 1.00 94.81 69 GLY A N 1
ATOM 493 C CA . GLY A 1 69 ? 1.230 6.574 -2.714 1.00 94.81 69 GLY A CA 1
ATOM 494 C C . GLY A 1 69 ? 1.856 7.726 -3.500 1.00 94.81 69 GLY A C 1
ATOM 495 O O . GLY A 1 69 ? 1.817 7.716 -4.728 1.00 94.81 69 GLY A O 1
ATOM 496 N N . PHE A 1 70 ? 2.521 8.664 -2.821 1.00 94.81 70 PHE A N 1
ATOM 497 C CA . PHE A 1 70 ? 3.268 9.741 -3.481 1.00 94.81 70 PHE A CA 1
ATOM 498 C C . PHE A 1 70 ? 4.380 9.200 -4.394 1.00 94.81 70 PHE A C 1
ATOM 500 O O . PHE A 1 70 ? 4.489 9.601 -5.552 1.00 94.81 70 PHE A O 1
ATOM 507 N N . LEU A 1 71 ? 5.172 8.235 -3.915 1.00 95.94 71 LEU A N 1
ATOM 508 C CA . LEU A 1 71 ? 6.195 7.587 -4.744 1.00 95.94 71 LEU A CA 1
ATOM 509 C C . LEU A 1 71 ? 5.587 6.899 -5.972 1.00 95.94 71 LEU A C 1
ATOM 511 O O . LEU A 1 71 ? 6.144 6.981 -7.066 1.00 95.94 71 LEU A O 1
ATOM 515 N N . THR A 1 72 ? 4.429 6.260 -5.802 1.00 95.12 72 THR A N 1
ATOM 516 C CA . THR A 1 72 ? 3.687 5.633 -6.899 1.00 95.12 72 THR A CA 1
ATOM 517 C C . THR A 1 72 ? 3.284 6.678 -7.938 1.00 95.12 72 THR A C 1
ATOM 519 O O . THR A 1 72 ? 3.521 6.464 -9.121 1.00 95.12 72 THR A O 1
ATOM 522 N N . GLN A 1 73 ? 2.763 7.839 -7.528 1.00 94.38 73 GLN A N 1
ATOM 523 C CA . GLN A 1 73 ? 2.399 8.931 -8.445 1.00 94.38 73 GLN A CA 1
ATOM 524 C C . GLN A 1 73 ? 3.592 9.422 -9.275 1.00 94.38 73 GLN A C 1
ATOM 526 O O . GLN A 1 73 ? 3.475 9.575 -10.491 1.00 94.38 73 GLN A O 1
ATOM 531 N N . VAL A 1 74 ? 4.755 9.620 -8.647 1.00 95.69 74 VAL A N 1
ATOM 532 C CA . VAL A 1 74 ? 5.987 10.002 -9.360 1.00 95.69 74 VAL A CA 1
ATOM 533 C C . VAL A 1 74 ? 6.389 8.917 -10.358 1.00 95.69 74 VAL A C 1
ATOM 535 O O . VAL A 1 74 ? 6.694 9.203 -11.517 1.00 95.69 74 VAL A O 1
ATOM 538 N N . LEU A 1 75 ? 6.346 7.656 -9.930 1.00 94.12 75 LEU A N 1
ATOM 539 C CA . LEU A 1 75 ? 6.702 6.524 -10.772 1.00 94.12 75 LEU A CA 1
ATOM 540 C C . LEU A 1 75 ? 5.739 6.368 -11.964 1.00 94.12 75 LEU A C 1
ATOM 542 O O . LEU A 1 75 ? 6.174 5.923 -13.024 1.00 94.12 75 LEU A O 1
ATOM 546 N N . VAL A 1 76 ? 4.466 6.779 -11.844 1.00 96.00 76 VAL A N 1
ATOM 547 C CA . VAL A 1 76 ? 3.502 6.731 -12.961 1.00 96.00 76 VAL A CA 1
ATOM 548 C C . VAL A 1 76 ? 3.998 7.615 -14.094 1.00 96.00 76 VAL A C 1
ATOM 550 O O . VAL A 1 76 ? 3.989 7.188 -15.245 1.00 96.00 76 VAL A O 1
ATOM 553 N N . VAL A 1 77 ? 4.488 8.815 -13.773 1.00 96.50 77 VAL A N 1
ATOM 554 C CA . VAL A 1 77 ? 5.054 9.735 -14.768 1.00 96.50 77 VAL A CA 1
ATOM 555 C C . VAL A 1 77 ? 6.275 9.109 -15.442 1.00 96.50 77 VAL A C 1
ATOM 557 O O . VAL A 1 77 ? 6.385 9.145 -16.664 1.00 96.50 77 VAL A O 1
ATOM 560 N N . VAL A 1 78 ? 7.162 8.471 -14.673 1.00 93.81 78 VAL A N 1
ATOM 561 C CA . VAL A 1 78 ? 8.349 7.789 -15.217 1.00 93.81 78 VAL A CA 1
ATOM 562 C C . VAL A 1 78 ? 7.952 6.670 -16.184 1.00 93.81 78 VAL A C 1
ATOM 564 O O . VAL A 1 78 ? 8.447 6.624 -17.310 1.00 93.81 78 VAL A O 1
ATOM 567 N N . VAL A 1 79 ? 7.029 5.793 -15.784 1.00 93.81 79 VAL A N 1
ATOM 568 C CA . VAL A 1 79 ? 6.561 4.686 -16.632 1.00 93.81 79 VAL A CA 1
ATOM 569 C C . VAL A 1 79 ? 5.813 5.208 -17.858 1.00 93.81 79 VAL A C 1
ATOM 571 O O . VAL A 1 79 ? 6.001 4.677 -18.949 1.00 93.81 79 VAL A O 1
ATOM 574 N N . LEU A 1 80 ? 5.028 6.280 -17.727 1.00 94.81 80 LEU A N 1
ATOM 575 C CA . LEU A 1 80 ? 4.359 6.933 -18.853 1.00 94.81 80 LEU A CA 1
ATOM 576 C C . LEU A 1 80 ? 5.367 7.453 -19.885 1.00 94.81 80 LEU A C 1
ATOM 578 O O . LEU A 1 80 ? 5.193 7.208 -21.078 1.00 94.81 80 LEU A O 1
ATOM 582 N N . LEU A 1 81 ? 6.433 8.127 -19.440 1.00 93.44 81 LEU A N 1
ATOM 583 C CA . LEU A 1 81 ? 7.509 8.587 -20.323 1.00 93.44 81 LEU A CA 1
ATOM 584 C C . LEU A 1 81 ? 8.198 7.411 -21.019 1.00 93.44 81 LEU A C 1
ATOM 586 O O . LEU A 1 81 ? 8.493 7.491 -22.213 1.00 93.44 81 LEU A O 1
ATOM 590 N N . MET A 1 82 ? 8.393 6.296 -20.308 1.00 90.50 82 MET A N 1
ATOM 591 C CA . MET A 1 82 ? 8.910 5.081 -20.926 1.00 90.50 82 MET A CA 1
ATOM 592 C C . MET A 1 82 ? 7.953 4.549 -21.998 1.00 90.50 82 MET A C 1
ATOM 594 O O . MET A 1 82 ? 8.358 4.318 -23.132 1.00 90.50 82 MET A O 1
ATOM 598 N N . VAL A 1 83 ? 6.664 4.402 -21.700 1.00 90.06 83 VAL A N 1
ATOM 599 C CA . VAL A 1 83 ? 5.682 3.925 -22.686 1.00 90.06 83 VAL A CA 1
ATOM 600 C C . VAL A 1 83 ? 5.637 4.847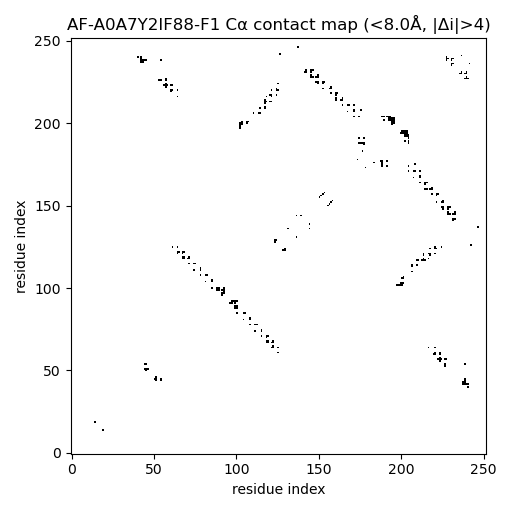 -23.909 1.00 90.06 83 VAL A C 1
ATOM 602 O O . VAL A 1 83 ? 5.662 4.359 -25.041 1.00 90.06 83 VAL A O 1
ATOM 605 N N . LEU A 1 84 ? 5.655 6.167 -23.705 1.00 91.50 84 LEU A N 1
ATOM 606 C CA . LEU A 1 84 ? 5.679 7.148 -24.789 1.00 91.50 84 LEU A CA 1
ATOM 607 C C . LEU A 1 84 ? 6.911 6.974 -25.686 1.00 91.50 84 LEU A C 1
ATOM 609 O O . LEU A 1 84 ? 6.775 6.945 -26.910 1.00 91.50 84 LEU A O 1
ATOM 613 N N . TRP A 1 85 ? 8.092 6.785 -25.095 1.00 87.69 85 TRP A N 1
ATOM 614 C CA . TRP A 1 85 ? 9.312 6.506 -25.852 1.00 87.69 85 TRP A CA 1
ATOM 615 C C . TRP A 1 85 ? 9.194 5.238 -26.701 1.00 87.69 85 TRP A C 1
ATOM 617 O O . TRP A 1 85 ? 9.574 5.257 -27.867 1.00 87.69 85 TRP A O 1
ATOM 627 N N . SER A 1 86 ? 8.615 4.159 -26.161 1.00 86.06 86 SER A N 1
ATOM 628 C CA . SER A 1 86 ? 8.418 2.909 -26.917 1.00 86.06 86 SER A CA 1
ATOM 629 C C . SER A 1 86 ? 7.468 3.086 -28.105 1.00 86.06 86 SER A C 1
ATOM 631 O O . SER A 1 86 ? 7.673 2.516 -29.178 1.00 86.06 86 SER A O 1
ATOM 633 N N . VAL A 1 87 ? 6.448 3.936 -27.964 1.00 87.62 87 VAL A N 1
ATOM 634 C CA . VAL A 1 87 ? 5.565 4.279 -29.085 1.00 87.62 87 VAL A CA 1
ATOM 635 C C . VAL A 1 87 ? 6.316 5.085 -30.150 1.00 87.62 87 VAL A C 1
ATOM 637 O O . VAL A 1 87 ? 6.164 4.792 -31.338 1.00 87.62 87 VAL A O 1
ATOM 640 N N . ILE A 1 88 ? 7.130 6.067 -29.749 1.00 87.62 88 ILE A N 1
ATOM 641 C CA . ILE A 1 88 ? 7.924 6.897 -30.668 1.00 87.62 88 ILE A CA 1
ATOM 642 C C . ILE A 1 88 ? 8.947 6.040 -31.419 1.00 87.62 88 ILE A C 1
ATOM 644 O O . ILE A 1 88 ? 8.956 6.059 -32.651 1.00 87.62 88 ILE A O 1
ATOM 648 N N . SER A 1 89 ? 9.748 5.241 -30.709 1.00 83.25 89 SER A N 1
ATOM 649 C CA . SER A 1 89 ? 10.780 4.392 -31.314 1.00 83.25 89 SER A CA 1
ATOM 650 C C . SER A 1 89 ? 10.175 3.419 -32.323 1.00 83.25 89 SER A C 1
ATOM 652 O O . SER A 1 89 ? 10.618 3.353 -33.464 1.00 83.25 89 SER A O 1
ATOM 654 N N . ARG A 1 90 ? 9.053 2.775 -31.982 1.00 82.75 90 ARG A N 1
ATOM 655 C CA . ARG A 1 90 ? 8.331 1.874 -32.890 1.00 82.75 90 ARG A CA 1
ATOM 656 C C . ARG A 1 90 ? 7.783 2.571 -34.140 1.00 82.75 90 ARG A C 1
ATOM 658 O O . ARG A 1 90 ? 7.605 1.926 -35.176 1.00 82.75 90 ARG A O 1
ATOM 665 N N . ARG A 1 91 ? 7.450 3.862 -34.070 1.00 83.56 91 ARG A N 1
ATOM 666 C CA . ARG A 1 91 ? 7.039 4.647 -35.250 1.00 83.56 91 ARG A CA 1
ATOM 667 C C . ARG A 1 91 ? 8.245 5.034 -36.104 1.00 83.56 91 ARG A C 1
ATOM 669 O O . ARG A 1 91 ? 8.155 4.949 -37.329 1.00 83.56 91 ARG A O 1
ATOM 676 N N . MET A 1 92 ? 9.361 5.389 -35.474 1.00 82.94 92 MET A N 1
ATOM 677 C CA . MET A 1 92 ? 10.619 5.688 -36.160 1.00 82.94 92 MET A CA 1
ATOM 678 C C . MET A 1 92 ? 11.175 4.455 -36.880 1.00 82.94 92 MET A C 1
ATOM 680 O O . MET A 1 92 ? 11.506 4.555 -38.056 1.00 82.94 92 MET A O 1
ATOM 684 N N . ASP A 1 93 ? 11.151 3.282 -36.248 1.00 79.12 93 ASP A N 1
ATOM 685 C CA . ASP A 1 93 ? 11.607 2.014 -36.836 1.00 79.12 93 ASP A CA 1
ATOM 686 C C . ASP A 1 93 ? 10.878 1.679 -38.138 1.00 79.12 93 ASP A C 1
ATOM 688 O O . ASP A 1 93 ? 11.495 1.327 -39.141 1.00 79.12 93 ASP A O 1
ATOM 692 N N . LYS A 1 94 ? 9.555 1.880 -38.169 1.00 76.62 94 LYS A N 1
ATOM 693 C CA . LYS A 1 94 ? 8.751 1.695 -39.389 1.00 76.62 94 LYS A CA 1
ATOM 694 C C . LYS A 1 94 ? 9.110 2.668 -40.509 1.00 76.62 94 LYS A C 1
ATOM 696 O O . LYS A 1 94 ? 8.845 2.363 -41.666 1.00 76.62 94 LYS A O 1
ATOM 701 N N . THR A 1 95 ? 9.646 3.836 -40.166 1.00 76.38 95 THR A N 1
ATOM 702 C CA . THR A 1 95 ? 9.941 4.911 -41.121 1.00 76.38 95 THR A CA 1
ATOM 703 C C . THR A 1 95 ? 11.373 4.816 -41.649 1.00 76.38 95 THR A C 1
ATOM 705 O O . THR A 1 95 ? 11.603 5.072 -42.825 1.00 76.38 95 THR A O 1
ATOM 708 N N . PHE A 1 96 ? 12.325 4.417 -40.799 1.00 74.81 96 PHE A N 1
ATOM 709 C CA . PHE A 1 96 ? 13.758 4.408 -41.110 1.00 74.81 96 PHE A CA 1
ATOM 710 C C . PHE A 1 96 ? 14.352 3.004 -41.296 1.00 74.81 96 PHE A C 1
ATOM 712 O O . PHE A 1 96 ? 15.517 2.887 -41.665 1.00 74.81 96 PHE A O 1
ATOM 719 N N . GLY A 1 97 ? 13.583 1.933 -41.063 1.00 66.69 97 GLY A N 1
ATOM 720 C CA . GLY A 1 97 ? 14.049 0.550 -41.238 1.00 66.69 97 GLY A CA 1
ATOM 721 C C . GLY A 1 97 ? 15.113 0.110 -40.224 1.00 66.69 97 GLY A C 1
ATOM 722 O O . GLY A 1 97 ? 15.746 -0.926 -40.407 1.00 66.69 97 GLY A O 1
ATOM 723 N N . THR A 1 98 ? 15.328 0.890 -39.166 1.00 63.78 98 THR A N 1
ATOM 724 C CA . THR A 1 98 ? 16.247 0.588 -38.064 1.00 63.78 98 THR A CA 1
ATOM 725 C C . THR A 1 98 ? 15.525 -0.169 -36.948 1.00 63.78 98 THR A C 1
ATOM 727 O O . THR A 1 98 ? 14.323 0.000 -36.780 1.00 63.78 98 THR A O 1
ATOM 730 N N . SER A 1 99 ? 16.239 -0.983 -36.162 1.00 61.66 99 SER A N 1
ATOM 731 C CA . SER A 1 99 ? 15.717 -1.560 -34.911 1.00 61.66 99 SER A CA 1
ATOM 732 C C . SER A 1 99 ? 16.164 -0.697 -33.729 1.00 61.66 99 SER A C 1
ATOM 734 O O . SER A 1 99 ? 17.186 -0.989 -33.111 1.00 61.66 99 SER A O 1
ATOM 736 N N . LEU A 1 100 ? 15.439 0.384 -33.425 1.00 60.03 100 LEU A N 1
ATOM 737 C CA . LEU A 1 100 ? 15.689 1.224 -32.243 1.00 60.03 100 LEU A CA 1
ATOM 738 C C . LEU A 1 100 ? 15.031 0.647 -30.978 1.00 60.03 100 LEU A C 1
ATOM 740 O O . LEU A 1 100 ? 15.254 1.152 -29.876 1.00 60.03 100 LEU A O 1
ATOM 744 N N . ILE A 1 101 ? 14.212 -0.404 -31.112 1.00 61.53 101 ILE A N 1
ATOM 745 C CA . ILE A 1 101 ? 13.643 -1.131 -29.974 1.00 61.53 101 ILE A CA 1
ATOM 746 C C . ILE A 1 101 ? 14.740 -1.939 -29.272 1.00 61.53 101 ILE A C 1
ATOM 748 O O . ILE A 1 101 ? 15.229 -2.947 -29.781 1.00 61.53 101 ILE A O 1
ATOM 752 N N . VAL A 1 102 ? 15.075 -1.515 -28.054 1.00 67.12 102 VAL A N 1
ATOM 753 C CA . VAL A 1 102 ? 15.922 -2.264 -27.122 1.00 67.12 102 VAL A CA 1
ATOM 754 C C . VAL A 1 102 ? 15.004 -3.092 -26.216 1.00 67.12 102 VAL A C 1
ATOM 756 O O . VAL A 1 102 ? 14.179 -2.525 -25.498 1.00 67.12 102 VAL A O 1
ATOM 759 N N . SER A 1 103 ? 15.129 -4.422 -26.232 1.00 72.62 103 SER A N 1
ATOM 760 C CA . SER A 1 103 ? 14.349 -5.363 -25.397 1.00 72.62 103 SER A CA 1
ATOM 761 C C . SER A 1 103 ? 14.338 -4.981 -23.909 1.00 72.62 103 SER A C 1
ATOM 763 O O . SER A 1 103 ? 13.291 -5.002 -23.261 1.00 72.62 103 SER A O 1
ATOM 765 N N . GLN A 1 104 ? 15.472 -4.490 -23.405 1.00 74.69 104 GLN A N 1
ATOM 766 C CA . GLN A 1 104 ? 15.648 -3.968 -22.045 1.00 74.69 104 GLN A CA 1
ATOM 767 C C . GLN A 1 104 ? 14.649 -2.872 -21.677 1.00 74.69 104 GLN A C 1
ATOM 769 O O . GLN A 1 104 ? 14.205 -2.783 -20.536 1.00 74.69 104 GLN A O 1
ATOM 774 N N . PHE A 1 105 ? 14.275 -2.024 -22.634 1.00 78.69 105 PHE A N 1
ATOM 775 C CA . PHE A 1 105 ? 13.367 -0.916 -22.376 1.00 78.69 105 PHE A CA 1
ATOM 776 C C . PHE A 1 105 ? 11.921 -1.394 -22.191 1.00 78.69 105 PHE A C 1
ATOM 778 O O . PHE A 1 105 ? 11.196 -0.895 -21.330 1.00 78.69 105 PHE A O 1
ATOM 785 N N . GLN A 1 106 ? 11.522 -2.413 -22.956 1.00 80.88 106 GLN A N 1
ATOM 786 C CA . GLN A 1 106 ? 10.227 -3.079 -22.820 1.00 80.88 106 GLN A CA 1
ATOM 787 C C . GLN A 1 106 ? 10.120 -3.800 -21.465 1.00 80.88 106 GLN A C 1
ATOM 789 O O . GLN A 1 106 ? 9.087 -3.749 -20.795 1.00 80.88 106 GLN A O 1
ATOM 794 N N . GLU A 1 107 ? 11.202 -4.446 -21.034 1.00 82.00 107 GLU A N 1
ATOM 795 C CA . GLU A 1 107 ? 11.275 -5.088 -19.722 1.00 82.00 107 GLU A CA 1
ATOM 796 C C . GLU A 1 107 ? 11.296 -4.075 -18.578 1.00 82.00 107 GLU A C 1
ATOM 798 O O . GLU A 1 107 ? 10.613 -4.278 -17.575 1.00 82.00 107 GLU A O 1
ATOM 803 N N . GLY A 1 108 ? 11.997 -2.951 -18.749 1.00 84.81 108 GLY A N 1
ATOM 804 C CA . GLY A 1 108 ? 12.017 -1.856 -17.782 1.00 84.81 108 GLY A CA 1
ATOM 805 C C . GLY A 1 108 ? 10.620 -1.292 -17.533 1.00 84.81 108 GLY A C 1
ATOM 806 O O . GLY A 1 108 ? 10.240 -1.077 -16.385 1.00 84.81 108 GLY A O 1
ATOM 807 N N . GLN A 1 109 ? 9.804 -1.156 -18.584 1.00 89.38 109 GLN A N 1
ATOM 808 C CA . GLN A 1 109 ? 8.390 -0.791 -18.446 1.00 89.38 109 GLN A CA 1
ATOM 809 C C . GLN A 1 109 ? 7.602 -1.836 -17.661 1.00 89.38 109 GLN A C 1
ATOM 811 O O . GLN A 1 109 ? 6.860 -1.482 -16.749 1.00 89.38 109 GLN A O 1
ATOM 816 N N . ARG A 1 110 ? 7.775 -3.125 -17.982 1.00 87.50 110 ARG A N 1
ATOM 817 C CA . ARG A 1 110 ? 7.100 -4.227 -17.277 1.00 87.50 110 ARG A CA 1
ATOM 818 C C . ARG A 1 110 ? 7.456 -4.229 -15.786 1.00 87.50 110 ARG A C 1
ATOM 820 O O . ARG A 1 110 ? 6.565 -4.360 -14.948 1.00 87.50 110 ARG A O 1
ATOM 827 N N . MET A 1 111 ? 8.731 -4.029 -15.452 1.00 89.19 111 MET A N 1
ATOM 828 C CA . MET A 1 111 ? 9.189 -3.885 -14.067 1.00 89.19 111 MET A CA 1
ATOM 829 C C . MET A 1 111 ? 8.626 -2.623 -13.409 1.00 89.19 111 MET A C 1
ATOM 831 O O . MET A 1 111 ? 8.145 -2.693 -12.281 1.00 89.19 111 MET A O 1
ATOM 835 N N . GLY A 1 112 ? 8.607 -1.496 -14.122 1.00 91.88 112 GLY A N 1
ATOM 836 C CA . GLY A 1 112 ? 8.010 -0.248 -13.655 1.00 91.88 112 GLY A CA 1
ATOM 837 C C . GLY A 1 112 ? 6.528 -0.400 -13.305 1.00 91.88 112 GLY A C 1
ATOM 838 O O . GLY A 1 112 ? 6.116 -0.004 -12.218 1.00 91.88 112 GLY A O 1
ATOM 839 N N . PHE A 1 113 ? 5.735 -1.055 -14.159 1.00 92.75 113 PHE A N 1
ATOM 840 C CA . PHE A 1 113 ? 4.329 -1.371 -13.877 1.00 92.75 113 PHE A CA 1
ATOM 841 C C . PHE A 1 113 ? 4.153 -2.271 -12.649 1.00 92.75 113 PHE A C 1
ATOM 843 O O . PHE A 1 113 ? 3.239 -2.058 -11.847 1.00 92.75 113 PHE A O 1
ATOM 850 N N . ALA A 1 114 ? 5.032 -3.256 -12.463 1.00 92.81 114 ALA A N 1
ATOM 851 C CA . ALA A 1 114 ? 5.001 -4.081 -11.264 1.00 92.81 114 ALA A CA 1
ATOM 852 C C . ALA A 1 114 ? 5.324 -3.262 -10.007 1.00 92.81 114 ALA A C 1
ATOM 854 O O . ALA A 1 114 ? 4.622 -3.383 -9.007 1.00 92.81 114 ALA A O 1
ATOM 855 N N . PHE A 1 115 ? 6.333 -2.389 -10.058 1.00 94.12 115 PHE A N 1
ATOM 856 C CA . PHE A 1 115 ? 6.717 -1.534 -8.931 1.00 94.12 115 PHE A CA 1
ATOM 857 C C . PHE A 1 115 ? 5.591 -0.568 -8.566 1.00 94.12 115 PHE A C 1
ATOM 859 O O . PHE A 1 115 ? 5.266 -0.437 -7.389 1.00 94.12 115 PHE A O 1
ATOM 866 N N . LEU A 1 116 ? 4.949 0.036 -9.571 1.00 94.88 116 LEU A N 1
ATOM 867 C CA . LEU A 1 116 ? 3.756 0.862 -9.396 1.00 94.88 116 LEU A CA 1
ATOM 868 C C . LEU A 1 116 ? 2.662 0.128 -8.637 1.00 94.88 116 LEU A C 1
ATOM 870 O O . LEU A 1 116 ? 2.127 0.636 -7.656 1.00 94.88 116 LEU A O 1
ATOM 874 N N . THR A 1 117 ? 2.357 -1.084 -9.087 1.00 93.75 117 THR A N 1
ATOM 875 C CA . THR A 1 117 ? 1.294 -1.890 -8.495 1.00 93.75 117 THR A CA 1
ATOM 876 C C . THR A 1 117 ? 1.641 -2.258 -7.057 1.00 93.75 117 THR A C 1
ATOM 878 O O . THR A 1 117 ? 0.829 -2.061 -6.164 1.00 93.75 117 THR A O 1
ATOM 881 N N . LEU A 1 118 ? 2.856 -2.746 -6.809 1.00 95.19 118 LEU A N 1
ATOM 882 C CA . LEU A 1 118 ? 3.291 -3.223 -5.494 1.00 95.19 118 LEU A CA 1
ATOM 883 C C . LEU A 1 118 ? 3.399 -2.097 -4.460 1.00 95.19 118 LEU A C 1
ATOM 885 O O . LEU A 1 118 ? 3.045 -2.295 -3.299 1.00 95.19 118 LEU A O 1
ATOM 889 N N . LEU A 1 119 ? 3.862 -0.919 -4.879 1.00 95.06 119 LEU A N 1
ATOM 890 C CA . LEU A 1 119 ? 3.998 0.244 -4.009 1.00 95.06 119 LEU A CA 1
ATOM 891 C C . LEU A 1 119 ? 2.649 0.937 -3.769 1.00 95.06 119 LEU A C 1
ATOM 893 O O . LEU A 1 119 ? 2.377 1.378 -2.654 1.00 95.06 119 LEU A O 1
ATOM 897 N N . GLY A 1 120 ? 1.789 0.977 -4.789 1.00 94.06 120 GLY A N 1
ATOM 898 C CA . GLY A 1 120 ? 0.462 1.584 -4.723 1.00 94.06 120 GLY A CA 1
ATOM 899 C C . GLY A 1 120 ? -0.606 0.706 -4.072 1.00 94.06 120 GLY A C 1
ATOM 900 O O . GLY A 1 120 ? -1.643 1.224 -3.666 1.00 94.06 120 GLY A O 1
ATOM 901 N N . LEU A 1 121 ? -0.374 -0.604 -3.936 1.00 94.19 121 LEU A N 1
ATOM 902 C CA . LEU A 1 121 ? -1.371 -1.555 -3.438 1.00 94.19 121 LEU A CA 1
ATOM 903 C C . LEU A 1 121 ? -1.866 -1.213 -2.026 1.00 94.19 121 LEU A C 1
ATOM 905 O O . LEU A 1 121 ? -3.069 -1.188 -1.774 1.00 94.19 121 LEU A O 1
ATOM 909 N N . ASN A 1 122 ? -0.941 -0.914 -1.113 1.00 95.44 122 ASN A N 1
ATOM 910 C CA . ASN A 1 122 ? -1.291 -0.527 0.253 1.00 95.44 122 ASN A CA 1
ATOM 911 C C . ASN A 1 122 ? -2.040 0.824 0.276 1.00 95.44 122 ASN A C 1
ATOM 913 O O . ASN A 1 122 ? -3.007 0.992 1.012 1.00 95.44 122 ASN A O 1
ATOM 917 N N . PHE A 1 123 ? -1.651 1.766 -0.587 1.00 94.44 123 PHE A N 1
ATOM 918 C CA . PHE A 1 123 ? -2.274 3.081 -0.656 1.00 94.44 123 PHE A CA 1
ATOM 919 C C . PHE A 1 123 ? -3.714 2.972 -1.170 1.00 94.44 123 PHE A C 1
ATOM 921 O O . PHE A 1 123 ? -4.621 3.561 -0.590 1.00 94.44 123 PHE A O 1
ATOM 928 N N . GLY A 1 124 ? -3.943 2.157 -2.204 1.00 92.00 124 GLY A N 1
ATOM 929 C CA . GLY A 1 124 ? -5.286 1.869 -2.707 1.00 92.00 124 GLY A CA 1
ATOM 930 C C . GLY A 1 124 ? -6.182 1.208 -1.656 1.00 92.00 124 GLY A C 1
ATOM 931 O O . GLY A 1 124 ? -7.358 1.560 -1.554 1.00 92.00 124 GLY A O 1
ATOM 932 N N . LEU A 1 125 ? -5.622 0.307 -0.837 1.00 92.12 125 LEU A N 1
ATOM 933 C CA . LEU A 1 125 ? -6.351 -0.313 0.271 1.00 92.12 125 LEU A CA 1
ATOM 934 C C . LEU A 1 125 ? -6.746 0.726 1.334 1.00 92.12 125 LEU A C 1
ATOM 936 O O . LEU A 1 125 ? -7.916 0.788 1.706 1.00 92.12 125 LEU A O 1
ATOM 940 N N . ARG A 1 126 ? -5.818 1.615 1.723 1.00 91.44 126 ARG A N 1
ATOM 941 C CA . ARG A 1 126 ? -6.079 2.731 2.653 1.00 91.44 126 ARG A CA 1
ATOM 942 C C . ARG A 1 126 ? -7.217 3.640 2.183 1.00 91.44 126 ARG A C 1
ATOM 944 O O . ARG A 1 126 ? -8.045 4.063 2.992 1.00 91.44 126 ARG A O 1
ATOM 951 N N . GLU A 1 127 ? -7.242 3.955 0.888 1.00 88.75 127 GLU A N 1
ATOM 952 C CA . GLU A 1 127 ? -8.280 4.792 0.269 1.00 88.75 127 GLU A CA 1
ATOM 953 C C . GLU A 1 127 ? -9.592 4.038 -0.002 1.00 88.75 127 GLU A C 1
ATOM 955 O O . GLU A 1 127 ? -10.590 4.634 -0.413 1.00 88.75 127 GLU A O 1
ATOM 960 N N . GLY A 1 128 ? -9.628 2.728 0.257 1.00 84.81 128 GLY A N 1
ATOM 961 C CA . GLY A 1 128 ? -10.831 1.917 0.132 1.00 84.81 128 GLY A CA 1
ATOM 962 C C . GLY A 1 128 ? -11.294 1.708 -1.309 1.00 84.81 128 GLY A C 1
ATOM 963 O O . GLY A 1 128 ? -12.486 1.477 -1.512 1.00 84.81 128 GLY A O 1
ATOM 964 N N . VAL A 1 129 ? -10.370 1.733 -2.281 1.00 80.56 129 VAL A N 1
ATOM 965 C CA . VAL A 1 129 ? -10.617 1.621 -3.741 1.00 80.56 129 VAL A CA 1
ATOM 966 C C . VAL A 1 129 ? -11.036 0.200 -4.171 1.00 80.56 129 VAL A C 1
ATOM 968 O O . VAL A 1 129 ? -11.090 -0.130 -5.352 1.00 80.56 129 VAL A O 1
ATOM 971 N N . ASN A 1 130 ? -11.354 -0.676 -3.219 1.00 74.81 130 ASN A N 1
ATOM 972 C CA . ASN A 1 130 ? -11.830 -2.023 -3.510 1.00 74.81 130 ASN A CA 1
ATOM 973 C C . ASN A 1 130 ? -13.120 -1.941 -4.343 1.00 74.81 130 ASN A C 1
ATOM 975 O O . ASN A 1 130 ? -14.048 -1.263 -3.901 1.00 74.81 130 ASN A O 1
ATOM 979 N N . PRO A 1 131 ? -13.212 -2.626 -5.500 1.00 68.69 131 PRO A N 1
ATOM 980 C CA . PRO A 1 131 ? -14.434 -2.667 -6.296 1.00 68.69 131 PRO A CA 1
ATOM 981 C C . PRO A 1 131 ? -15.584 -3.195 -5.439 1.00 68.69 131 PRO A C 1
ATOM 983 O O . PRO A 1 131 ? -15.572 -4.353 -5.014 1.00 68.69 131 PRO A O 1
ATOM 986 N N . ARG A 1 132 ? -16.551 -2.330 -5.126 1.00 74.06 132 ARG A N 1
ATOM 987 C CA . ARG A 1 132 ? -17.707 -2.683 -4.300 1.00 74.06 132 ARG A CA 1
ATOM 988 C C . ARG A 1 132 ? -18.862 -3.036 -5.218 1.00 74.06 132 ARG A C 1
ATOM 990 O O . ARG A 1 132 ? -18.993 -2.528 -6.325 1.00 74.06 132 ARG A O 1
ATOM 997 N N . VAL A 1 133 ? -19.702 -3.952 -4.760 1.00 72.69 133 VAL A N 1
ATOM 998 C CA . VAL A 1 133 ? -20.942 -4.273 -5.460 1.00 72.69 133 VAL A CA 1
ATOM 999 C C . VAL A 1 133 ? -21.929 -3.148 -5.128 1.00 72.69 133 VAL A C 1
ATOM 1001 O O . VAL A 1 133 ? -22.565 -3.158 -4.072 1.00 72.69 133 VAL A O 1
ATOM 1004 N N . ASP A 1 134 ? -21.964 -2.128 -5.990 1.00 66.75 134 ASP A N 1
ATOM 1005 C CA . ASP A 1 134 ? -22.452 -0.772 -5.677 1.00 66.75 134 ASP A CA 1
ATOM 1006 C C . ASP A 1 134 ? -23.921 -0.674 -5.235 1.00 66.75 134 ASP A C 1
ATOM 1008 O O . ASP A 1 134 ? -24.291 0.267 -4.533 1.00 66.75 134 ASP A O 1
ATOM 1012 N N . PHE A 1 135 ? -24.765 -1.657 -5.555 1.00 74.56 135 PHE A N 1
ATOM 1013 C CA . PHE A 1 135 ? -26.187 -1.609 -5.201 1.00 74.56 135 PHE A CA 1
ATOM 1014 C C . PHE A 1 135 ? -26.468 -2.003 -3.744 1.00 74.56 135 PHE A C 1
ATOM 1016 O O . PHE A 1 135 ? -27.232 -1.330 -3.061 1.00 74.56 135 PHE A O 1
ATOM 1023 N N . TRP A 1 136 ? -25.826 -3.051 -3.222 1.00 75.56 136 TRP A N 1
ATOM 1024 C CA . TRP A 1 136 ? -26.044 -3.476 -1.831 1.00 75.56 136 TRP A CA 1
ATOM 1025 C C . TRP A 1 136 ? -25.233 -2.668 -0.828 1.00 75.56 136 TRP A C 1
ATOM 1027 O O . TRP A 1 136 ? -25.642 -2.495 0.319 1.00 75.56 136 TRP A O 1
ATOM 1037 N N . TRP A 1 137 ? -24.075 -2.159 -1.248 1.00 79.19 137 TRP A N 1
ATOM 1038 C CA . TRP A 1 137 ? -23.180 -1.466 -0.334 1.00 79.19 137 TRP A CA 1
ATOM 1039 C C . TRP A 1 137 ? -23.734 -0.112 0.117 1.00 79.19 137 TRP A C 1
ATOM 1041 O O . TRP A 1 137 ? -23.530 0.276 1.268 1.00 79.19 137 TRP A O 1
ATOM 1051 N N . ALA A 1 138 ? -24.461 0.599 -0.750 1.00 78.06 138 ALA A N 1
ATOM 1052 C CA . ALA A 1 138 ? -25.048 1.899 -0.424 1.00 78.06 138 ALA A CA 1
ATOM 1053 C C . ALA A 1 138 ? -26.023 1.817 0.766 1.00 78.06 138 ALA A C 1
ATOM 1055 O O . ALA A 1 138 ? -26.002 2.682 1.640 1.00 78.06 138 ALA A O 1
ATOM 1056 N N . GLU A 1 139 ? -26.805 0.740 0.847 1.00 81.94 139 GLU A N 1
ATOM 1057 C CA . GLU A 1 139 ? -27.861 0.551 1.850 1.00 81.94 139 GLU A CA 1
ATOM 1058 C C . GLU A 1 139 ? -27.346 0.024 3.201 1.00 81.94 139 GLU A C 1
ATOM 1060 O O . GLU A 1 139 ? -28.074 0.002 4.195 1.00 81.94 139 GLU A O 1
ATOM 1065 N N . PHE A 1 140 ? -26.087 -0.416 3.280 1.00 85.56 140 PHE A N 1
ATOM 1066 C CA . PHE A 1 140 ? -25.534 -0.959 4.520 1.00 85.56 140 PHE A CA 1
ATOM 1067 C C . PHE A 1 140 ? -25.142 0.146 5.510 1.00 85.56 140 PHE A C 1
ATOM 1069 O O . PHE A 1 140 ? -24.504 1.141 5.155 1.00 85.56 140 PHE A O 1
ATOM 1076 N N . SER A 1 141 ? -25.455 -0.072 6.792 1.00 88.31 141 SER A N 1
ATOM 1077 C CA . SER A 1 141 ? -24.990 0.786 7.886 1.00 88.31 141 SER A CA 1
ATOM 1078 C C . SER A 1 141 ? -23.463 0.734 8.032 1.00 88.31 141 SER A C 1
ATOM 1080 O O . SER A 1 141 ? -22.834 -0.273 7.694 1.00 88.31 141 SER A O 1
ATOM 1082 N N . ASN A 1 142 ? -22.861 1.789 8.593 1.00 86.38 142 ASN A N 1
ATOM 1083 C CA . ASN A 1 142 ? -21.410 1.865 8.836 1.00 86.38 142 ASN A CA 1
ATOM 1084 C C . ASN A 1 142 ? -20.886 0.651 9.612 1.00 86.38 142 ASN A C 1
ATOM 1086 O O . ASN A 1 142 ? -19.859 0.078 9.259 1.00 86.38 142 ASN A O 1
ATOM 1090 N N . ARG A 1 143 ? -21.645 0.189 10.611 1.00 88.31 143 ARG A N 1
ATOM 1091 C CA . ARG A 1 143 ? -21.309 -1.009 11.389 1.00 88.31 143 ARG A CA 1
ATOM 1092 C C . ARG A 1 143 ? -21.328 -2.289 10.560 1.00 88.31 143 ARG A C 1
ATOM 1094 O O . ARG A 1 143 ? -20.450 -3.125 10.735 1.00 88.31 143 ARG A O 1
ATOM 1101 N N . ARG A 1 144 ? -22.301 -2.456 9.654 1.00 90.19 144 ARG A N 1
ATOM 1102 C CA . ARG A 1 144 ? -22.368 -3.639 8.780 1.00 90.19 144 ARG A CA 1
ATOM 1103 C C . ARG A 1 144 ? -21.217 -3.643 7.776 1.00 90.19 144 ARG A C 1
ATOM 1105 O O . ARG A 1 144 ? -20.605 -4.687 7.584 1.00 90.19 144 ARG A O 1
ATOM 1112 N N . LYS A 1 145 ? -20.897 -2.482 7.196 1.00 89.44 145 LYS A N 1
ATOM 1113 C CA . LYS A 1 145 ? -19.732 -2.295 6.315 1.00 89.44 145 LYS A CA 1
ATOM 1114 C C . LYS A 1 145 ? -18.436 -2.660 7.043 1.00 89.44 145 LYS A C 1
ATOM 1116 O O . LYS A 1 145 ? -17.719 -3.543 6.589 1.00 89.44 145 LYS A O 1
ATOM 1121 N N . ALA A 1 146 ? -18.211 -2.086 8.226 1.00 91.44 146 ALA A N 1
ATOM 1122 C CA . ALA A 1 146 ? -17.029 -2.366 9.040 1.00 91.44 146 ALA A CA 1
ATOM 1123 C C . ALA A 1 146 ? -16.935 -3.829 9.493 1.00 91.44 146 ALA A C 1
ATOM 1125 O O . ALA A 1 146 ? -15.838 -4.373 9.553 1.00 91.44 146 ALA A O 1
ATOM 1126 N N . LEU A 1 147 ? -18.062 -4.486 9.793 1.00 93.38 147 LEU A N 1
ATOM 1127 C CA . LEU A 1 147 ? -18.076 -5.911 10.132 1.00 93.38 147 LEU A CA 1
ATOM 1128 C C . LEU A 1 147 ? -17.624 -6.769 8.947 1.00 93.38 147 LEU A C 1
ATOM 1130 O O . LEU A 1 147 ? -16.790 -7.654 9.114 1.00 93.38 147 LEU A O 1
ATOM 1134 N N . ILE A 1 148 ? -18.181 -6.508 7.763 1.00 92.12 148 ILE A N 1
ATOM 1135 C CA . ILE A 1 148 ? -17.833 -7.229 6.538 1.00 92.12 148 ILE A CA 1
ATOM 1136 C C . ILE A 1 148 ? -16.351 -7.018 6.227 1.00 92.12 148 ILE A C 1
ATOM 1138 O O . ILE A 1 148 ? -15.619 -7.997 6.072 1.00 92.12 148 ILE A O 1
ATOM 1142 N N . ASP A 1 149 ? -15.897 -5.764 6.223 1.00 91.62 149 ASP A N 1
ATOM 1143 C CA . ASP A 1 149 ? -14.498 -5.432 5.979 1.00 91.62 149 ASP A CA 1
ATOM 1144 C C . ASP A 1 149 ? -13.597 -6.114 7.015 1.00 91.62 149 ASP A C 1
ATOM 1146 O O . ASP A 1 149 ? -12.650 -6.791 6.632 1.00 91.62 149 ASP A O 1
ATOM 1150 N N . PHE A 1 150 ? -13.912 -6.048 8.309 1.00 94.69 150 PHE A N 1
ATOM 1151 C CA . PHE A 1 150 ? -13.148 -6.729 9.358 1.00 94.69 150 PHE A CA 1
ATOM 1152 C C . PHE A 1 150 ? -13.013 -8.238 9.106 1.00 94.69 150 PHE A C 1
ATOM 1154 O O . PHE A 1 150 ? -11.907 -8.773 9.181 1.00 94.69 150 PHE A O 1
ATOM 1161 N N . VAL A 1 151 ? -14.113 -8.921 8.769 1.00 95.62 151 VAL A N 1
ATOM 1162 C CA . VAL A 1 151 ? -14.113 -10.367 8.495 1.00 95.62 151 VAL A CA 1
ATOM 1163 C C . VAL A 1 151 ? -13.246 -10.694 7.278 1.00 95.62 151 VAL A C 1
ATOM 1165 O O . VAL A 1 151 ? -12.416 -11.599 7.353 1.00 95.62 151 VAL A O 1
ATOM 1168 N N . PHE A 1 152 ? -13.373 -9.945 6.180 1.00 93.69 152 PHE A N 1
ATOM 1169 C CA . PHE A 1 152 ? -12.536 -10.153 4.996 1.00 93.69 152 PHE A CA 1
ATOM 1170 C C . PHE A 1 152 ? -11.058 -9.879 5.278 1.00 93.69 152 PHE A C 1
ATOM 1172 O O . PHE A 1 152 ? -10.196 -10.660 4.872 1.00 93.69 152 PHE A O 1
ATOM 1179 N N . HIS A 1 153 ? -10.744 -8.808 6.005 1.00 94.88 153 HIS A N 1
ATOM 1180 C CA . HIS A 1 153 ? -9.364 -8.505 6.364 1.00 94.88 153 HIS A CA 1
ATOM 1181 C C . HIS A 1 153 ? -8.765 -9.613 7.231 1.00 94.88 153 HIS A C 1
ATOM 1183 O O . HIS A 1 153 ? -7.655 -10.058 6.956 1.00 94.88 153 HIS A O 1
ATOM 1189 N N . LEU A 1 154 ? -9.511 -10.110 8.219 1.00 96.44 154 LEU A N 1
ATOM 1190 C CA . LEU A 1 154 ? -9.021 -11.106 9.166 1.00 96.44 154 LEU A CA 1
ATOM 1191 C C . LEU A 1 154 ? -8.888 -12.511 8.562 1.00 96.44 154 LEU A C 1
ATOM 1193 O O . LEU A 1 154 ? -7.881 -13.176 8.795 1.00 96.44 154 LEU A O 1
ATOM 1197 N N . PHE A 1 155 ? -9.884 -12.973 7.803 1.00 96.62 155 PHE A N 1
ATOM 1198 C CA . PHE A 1 155 ? -9.948 -14.365 7.335 1.00 96.62 155 PHE A CA 1
ATOM 1199 C C . PHE A 1 155 ? -9.466 -14.576 5.903 1.00 96.62 155 PHE A C 1
ATOM 1201 O O . PHE A 1 155 ? -9.155 -15.709 5.541 1.00 96.62 155 PHE A O 1
ATOM 1208 N N . LEU A 1 156 ? -9.394 -13.522 5.089 1.00 94.88 156 LEU A N 1
ATOM 1209 C CA . LEU A 1 156 ? -8.962 -13.631 3.698 1.00 94.88 156 LEU A CA 1
ATOM 1210 C C . LEU A 1 156 ? -7.638 -12.905 3.473 1.00 94.88 156 LEU A C 1
ATOM 1212 O O . LEU A 1 156 ? -6.645 -13.538 3.123 1.00 94.88 156 LEU A O 1
ATOM 1216 N N . PHE A 1 157 ? -7.593 -11.593 3.706 1.00 94.31 157 PHE A N 1
ATOM 1217 C CA . PHE A 1 157 ? -6.432 -10.790 3.320 1.00 94.31 157 PHE A CA 1
ATOM 1218 C C . PHE A 1 157 ? -5.213 -11.010 4.219 1.00 94.31 157 PHE A C 1
ATOM 1220 O O . PHE A 1 157 ? -4.109 -11.176 3.704 1.00 94.31 157 PHE A O 1
ATOM 1227 N N . LEU A 1 158 ? -5.395 -11.053 5.542 1.00 96.38 158 LEU A N 1
ATOM 1228 C CA . LEU A 1 158 ? -4.314 -11.291 6.500 1.00 96.38 158 LEU A CA 1
ATOM 1229 C C . LEU A 1 158 ? -3.604 -12.640 6.259 1.00 96.38 158 LEU A C 1
ATOM 1231 O O . LEU A 1 158 ? -2.384 -12.622 6.069 1.00 96.38 158 LEU A O 1
ATOM 1235 N N . PRO A 1 159 ? -4.299 -13.801 6.209 1.00 96.69 159 PRO A N 1
ATOM 1236 C CA . PRO A 1 159 ? -3.629 -15.076 5.962 1.00 96.69 159 PRO A CA 1
ATOM 1237 C C . PRO A 1 159 ? -3.038 -15.155 4.554 1.00 96.69 159 PRO A C 1
ATOM 1239 O O . PRO A 1 159 ? -1.955 -15.714 4.390 1.00 96.69 159 PRO A O 1
ATOM 1242 N N . PHE A 1 160 ? -3.689 -14.562 3.548 1.00 95.38 160 PHE A N 1
ATOM 1243 C CA . PHE A 1 160 ? -3.155 -14.508 2.190 1.00 95.38 160 PHE A CA 1
ATOM 1244 C C . PHE A 1 160 ? -1.833 -13.733 2.127 1.00 95.38 160 PHE A C 1
ATOM 1246 O O . PHE A 1 160 ? -0.831 -14.268 1.651 1.00 95.38 160 PHE A O 1
ATOM 1253 N N . ALA A 1 161 ? -1.797 -12.506 2.652 1.00 95.44 161 ALA A N 1
ATOM 1254 C CA . ALA A 1 161 ? -0.590 -11.685 2.658 1.00 95.44 161 ALA A CA 1
ATOM 1255 C C . ALA A 1 161 ? 0.536 -12.351 3.464 1.00 95.44 161 ALA A C 1
ATOM 1257 O O . ALA A 1 161 ? 1.679 -12.400 3.008 1.00 95.44 161 ALA A O 1
ATOM 1258 N N . TRP A 1 162 ? 0.207 -12.938 4.619 1.00 95.94 162 TRP A N 1
ATOM 1259 C CA . TRP A 1 162 ? 1.162 -13.686 5.437 1.00 95.94 162 TRP A CA 1
ATOM 1260 C C . TRP A 1 162 ? 1.750 -14.898 4.701 1.00 95.94 162 TRP A C 1
ATOM 1262 O O . TRP A 1 162 ? 2.967 -15.088 4.682 1.00 95.94 162 TRP A O 1
ATOM 1272 N N . MET A 1 163 ? 0.902 -15.702 4.053 1.00 95.50 163 MET A N 1
ATOM 1273 C CA . MET A 1 163 ? 1.329 -16.866 3.275 1.00 95.50 163 MET A CA 1
ATOM 1274 C C . MET A 1 163 ? 2.258 -16.459 2.130 1.00 95.50 163 MET A C 1
ATOM 1276 O O . MET A 1 163 ? 3.305 -17.080 1.943 1.00 95.50 163 MET A O 1
ATOM 1280 N N . VAL A 1 164 ? 1.913 -15.403 1.388 1.00 92.12 164 VAL A N 1
ATOM 1281 C CA . VAL A 1 164 ? 2.737 -14.904 0.280 1.00 92.12 164 VAL A CA 1
ATOM 1282 C C . VAL A 1 164 ? 4.114 -14.459 0.775 1.00 92.12 164 VAL A C 1
ATOM 1284 O O . VAL A 1 164 ? 5.121 -14.852 0.189 1.00 92.12 164 VAL A O 1
ATOM 1287 N N . ILE A 1 165 ? 4.187 -13.725 1.891 1.00 93.12 165 ILE A N 1
ATOM 1288 C CA . ILE A 1 165 ? 5.464 -13.343 2.515 1.00 93.12 165 ILE A CA 1
ATOM 1289 C C . ILE A 1 165 ? 6.280 -14.586 2.891 1.00 93.12 165 ILE A C 1
ATOM 1291 O O . ILE A 1 165 ? 7.471 -14.646 2.586 1.00 93.12 165 ILE A O 1
ATOM 1295 N N . GLY A 1 166 ? 5.650 -15.597 3.497 1.00 90.88 166 GLY A N 1
ATOM 1296 C CA . GLY A 1 166 ? 6.317 -16.846 3.873 1.00 90.88 166 GLY A CA 1
ATOM 1297 C C . GLY A 1 166 ? 6.903 -17.603 2.675 1.00 90.88 166 GLY A C 1
ATOM 1298 O O . GLY A 1 166 ? 8.044 -18.063 2.729 1.00 90.88 166 GLY A O 1
ATOM 1299 N N . VAL A 1 167 ? 6.158 -17.679 1.568 1.00 88.25 167 VAL A N 1
ATOM 1300 C CA . VAL A 1 167 ? 6.618 -18.313 0.321 1.00 88.25 167 VAL A CA 1
ATOM 1301 C C . VAL A 1 167 ? 7.755 -17.517 -0.324 1.00 88.25 167 VAL A C 1
ATOM 1303 O O . VAL A 1 167 ? 8.724 -18.105 -0.807 1.00 88.25 167 VAL A O 1
ATOM 1306 N N . LEU A 1 168 ? 7.675 -16.185 -0.307 1.00 85.38 168 LEU A N 1
ATOM 1307 C CA . LEU A 1 168 ? 8.677 -15.299 -0.905 1.00 85.38 168 LEU A CA 1
ATOM 1308 C C . LEU A 1 168 ? 9.947 -15.155 -0.062 1.00 85.38 168 LEU A C 1
ATOM 1310 O O . LEU A 1 168 ? 10.995 -14.813 -0.607 1.00 85.38 168 LEU A O 1
ATOM 1314 N N . TRP A 1 169 ? 9.892 -15.438 1.241 1.00 82.31 169 TRP A N 1
ATOM 1315 C CA . TRP A 1 169 ? 11.014 -15.225 2.155 1.00 82.31 169 TRP A CA 1
ATOM 1316 C C . TRP A 1 169 ? 12.287 -15.959 1.720 1.00 82.31 169 TRP A C 1
ATOM 1318 O O . TRP A 1 169 ? 13.351 -15.354 1.591 1.00 82.31 169 TRP A O 1
ATOM 1328 N N . ASN A 1 170 ? 12.183 -17.262 1.449 1.00 78.06 170 ASN A N 1
ATOM 1329 C CA . ASN A 1 170 ? 13.340 -18.084 1.096 1.00 78.06 170 ASN A CA 1
ATOM 1330 C C . ASN A 1 170 ? 13.951 -17.702 -0.267 1.00 78.06 170 ASN A C 1
ATOM 1332 O O . ASN A 1 170 ? 15.165 -17.484 -0.312 1.00 78.06 170 ASN A O 1
ATOM 1336 N N . PRO A 1 171 ? 13.173 -17.591 -1.365 1.00 71.81 171 PRO A N 1
ATOM 1337 C CA . PRO A 1 171 ? 13.691 -17.120 -2.648 1.00 71.81 171 PRO A CA 1
ATOM 1338 C C . PRO A 1 171 ? 14.327 -15.731 -2.558 1.00 71.81 171 PRO A C 1
ATOM 1340 O O . PRO A 1 171 ? 15.447 -15.546 -3.029 1.00 71.81 171 PRO A O 1
ATOM 1343 N N . THR A 1 172 ? 13.667 -14.774 -1.899 1.00 76.25 172 THR A N 1
ATOM 1344 C CA . THR A 1 172 ? 14.171 -13.398 -1.796 1.00 76.25 172 THR A CA 1
ATOM 1345 C C . THR A 1 172 ? 15.436 -13.322 -0.948 1.00 76.25 172 THR A C 1
ATOM 1347 O O . THR A 1 172 ? 16.387 -12.652 -1.340 1.00 76.25 172 THR A O 1
ATOM 1350 N N . ARG A 1 173 ? 15.518 -14.065 0.166 1.00 74.31 173 ARG A N 1
ATOM 1351 C CA . ARG A 1 173 ? 16.744 -14.146 0.975 1.00 74.31 173 ARG A CA 1
ATOM 1352 C C . ARG A 1 173 ? 17.922 -14.685 0.167 1.00 74.31 173 ARG A C 1
ATOM 1354 O O . ARG A 1 173 ? 19.010 -14.133 0.259 1.00 74.31 173 ARG A O 1
ATOM 1361 N N . ARG A 1 174 ? 17.720 -15.727 -0.648 1.00 68.69 174 ARG A N 1
ATOM 1362 C CA . ARG A 1 174 ? 18.784 -16.248 -1.527 1.00 68.69 174 ARG A CA 1
ATOM 1363 C C . ARG A 1 174 ? 19.241 -15.203 -2.545 1.00 68.69 174 ARG A C 1
ATOM 1365 O O . ARG A 1 174 ? 20.441 -15.059 -2.742 1.00 68.69 174 ARG A O 1
ATOM 1372 N N . SER A 1 175 ? 18.309 -14.448 -3.131 1.00 65.38 175 SER A N 1
ATOM 1373 C CA . SER A 1 175 ? 18.629 -13.359 -4.064 1.00 65.38 175 SER A CA 1
ATOM 1374 C C . SER A 1 175 ? 19.361 -12.181 -3.405 1.00 65.38 175 SER A C 1
ATOM 1376 O O . SER A 1 175 ? 20.173 -11.542 -4.062 1.00 65.38 175 SER A O 1
ATOM 1378 N N . VAL A 1 176 ? 19.091 -11.882 -2.129 1.00 65.94 176 VAL A N 1
ATOM 1379 C CA . VAL A 1 176 ? 19.730 -10.768 -1.401 1.00 65.94 176 VAL A CA 1
ATOM 1380 C C . VAL A 1 176 ? 21.087 -11.159 -0.818 1.00 65.94 176 VAL A C 1
ATOM 1382 O O . VAL A 1 176 ? 21.993 -10.335 -0.771 1.00 65.94 176 VAL A O 1
ATOM 1385 N N . THR A 1 177 ? 21.233 -12.388 -0.324 1.00 61.56 177 THR A N 1
ATOM 1386 C CA . THR A 1 177 ? 22.410 -12.786 0.459 1.00 61.56 177 THR A CA 1
ATOM 1387 C C . THR A 1 177 ? 23.500 -13.464 -0.378 1.00 61.56 177 THR A C 1
ATOM 1389 O O . THR A 1 177 ? 24.643 -13.507 0.064 1.00 61.56 177 THR A O 1
ATOM 1392 N N . GLY A 1 178 ? 23.191 -13.984 -1.574 1.00 55.16 178 GLY A N 1
ATOM 1393 C CA . GLY A 1 178 ? 24.122 -14.863 -2.290 1.00 55.16 178 GLY A CA 1
ATOM 1394 C C . GLY A 1 178 ? 24.457 -16.114 -1.460 1.00 55.16 178 GLY A C 1
ATOM 1395 O O . GLY A 1 178 ? 24.035 -16.259 -0.310 1.00 55.16 178 GLY A O 1
ATOM 1396 N N . ASN A 1 179 ? 25.179 -17.082 -2.025 1.00 47.19 179 ASN A N 1
ATOM 1397 C CA . ASN A 1 179 ? 25.629 -18.233 -1.237 1.00 47.19 179 ASN A CA 1
ATOM 1398 C C . ASN A 1 179 ? 26.517 -17.742 -0.080 1.00 47.19 179 ASN A C 1
ATOM 1400 O O . ASN A 1 179 ? 27.558 -17.132 -0.307 1.00 47.19 179 ASN A O 1
ATOM 1404 N N . LEU A 1 180 ? 26.072 -17.987 1.155 1.00 48.53 180 LEU A N 1
ATOM 1405 C CA . LEU A 1 180 ? 26.707 -17.578 2.409 1.00 48.53 180 LEU A CA 1
ATOM 1406 C C . LEU A 1 180 ? 28.060 -18.283 2.619 1.00 48.53 180 LEU A C 1
ATOM 1408 O O . LEU A 1 180 ? 28.177 -19.163 3.463 1.00 48.53 180 LEU A O 1
ATOM 1412 N N . ASN A 1 181 ? 29.085 -17.851 1.886 1.00 48.00 181 ASN A N 1
ATOM 1413 C CA . ASN A 1 181 ? 30.491 -18.181 2.136 1.00 48.00 181 ASN A CA 1
ATOM 1414 C C . ASN A 1 181 ? 31.273 -16.966 2.683 1.00 48.00 181 ASN A C 1
ATOM 1416 O O . ASN A 1 181 ? 32.489 -16.899 2.556 1.00 48.00 181 ASN A O 1
ATOM 1420 N N . GLY A 1 182 ? 30.587 -16.001 3.309 1.00 49.19 182 GLY A N 1
ATOM 1421 C CA . GLY A 1 182 ? 31.223 -14.911 4.065 1.00 49.19 182 GLY A CA 1
ATOM 1422 C C . GLY A 1 182 ? 31.700 -13.704 3.252 1.00 49.19 182 GLY A C 1
ATOM 1423 O O . GLY A 1 182 ? 32.186 -12.745 3.845 1.00 49.19 182 GLY A O 1
ATOM 1424 N N . GLU A 1 183 ? 31.516 -13.691 1.934 1.00 45.94 183 GLU A N 1
ATOM 1425 C CA . GLU A 1 183 ? 31.818 -12.528 1.098 1.00 45.94 183 GLU A CA 1
ATOM 1426 C C . GLU A 1 183 ? 30.527 -11.718 0.876 1.00 45.94 183 GLU A C 1
ATOM 1428 O O . GLU A 1 183 ? 29.710 -12.035 0.012 1.00 45.94 183 GLU A O 1
ATOM 1433 N N . PHE A 1 184 ? 30.301 -10.700 1.716 1.00 48.47 184 PHE A N 1
ATOM 1434 C CA . PHE A 1 184 ? 29.241 -9.698 1.531 1.00 48.47 184 PHE A CA 1
ATOM 1435 C C . PHE A 1 184 ? 29.612 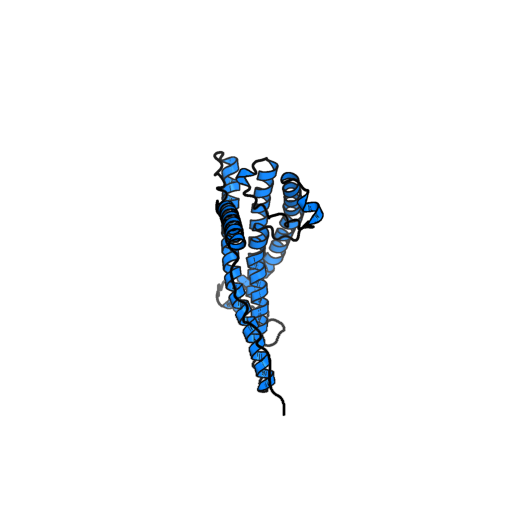-8.770 0.368 1.00 48.47 184 PHE A C 1
ATOM 1437 O O . PHE A 1 184 ? 29.939 -7.599 0.545 1.00 48.47 184 PHE A O 1
ATOM 1444 N N . ASP A 1 185 ? 29.568 -9.302 -0.846 1.00 44.53 185 ASP A N 1
ATOM 1445 C CA . ASP A 1 185 ? 29.685 -8.494 -2.045 1.00 44.53 185 ASP A CA 1
ATOM 1446 C C . ASP A 1 185 ? 28.313 -7.911 -2.381 1.00 44.53 185 ASP A C 1
ATOM 1448 O O . ASP A 1 185 ? 27.502 -8.493 -3.099 1.00 44.53 185 ASP A O 1
ATOM 1452 N N . THR A 1 186 ? 28.052 -6.708 -1.871 1.00 43.78 186 THR A N 1
ATOM 1453 C CA . THR A 1 186 ? 26.874 -5.888 -2.207 1.00 43.78 186 THR A CA 1
ATOM 1454 C C . THR A 1 186 ? 26.706 -5.701 -3.729 1.00 43.78 186 THR A C 1
ATOM 1456 O O . THR A 1 186 ? 25.607 -5.433 -4.211 1.00 43.78 186 THR A O 1
ATOM 1459 N N . TRP A 1 187 ? 27.775 -5.896 -4.512 1.00 43.81 187 TRP A N 1
ATOM 1460 C CA . TRP A 1 187 ? 27.751 -5.861 -5.976 1.00 43.81 187 TRP A CA 1
ATOM 1461 C C . TRP A 1 187 ? 27.368 -7.205 -6.638 1.00 43.81 187 TRP A C 1
ATOM 1463 O O . TRP A 1 187 ? 26.922 -7.199 -7.783 1.00 43.81 187 TRP A O 1
ATOM 1473 N N . LYS A 1 188 ? 27.420 -8.338 -5.918 1.00 42.09 188 LYS A N 1
ATOM 1474 C CA . LYS A 1 188 ? 27.008 -9.673 -6.405 1.00 42.09 188 LYS A CA 1
ATOM 1475 C C . LYS A 1 188 ? 25.503 -9.955 -6.282 1.00 42.09 188 LYS A C 1
ATOM 1477 O O . LYS A 1 188 ? 25.010 -10.920 -6.867 1.00 42.09 188 LYS A O 1
ATOM 1482 N N . ILE A 1 189 ? 24.738 -9.074 -5.622 1.00 47.25 189 ILE A N 1
ATOM 1483 C CA . ILE A 1 189 ? 23.254 -9.052 -5.672 1.00 47.25 189 ILE A CA 1
ATOM 1484 C C . ILE A 1 189 ? 22.765 -8.948 -7.128 1.00 47.25 189 ILE A C 1
ATOM 1486 O O . ILE A 1 189 ? 21.724 -9.495 -7.497 1.00 47.25 189 ILE A O 1
ATOM 1490 N N . TRP A 1 190 ? 23.560 -8.281 -7.965 1.00 45.41 190 TRP A N 1
ATOM 1491 C CA . TRP A 1 190 ? 23.335 -8.126 -9.397 1.00 45.41 190 TRP A CA 1
ATOM 1492 C C . TRP A 1 190 ? 23.844 -9.318 -10.210 1.00 45.41 190 TRP A C 1
ATOM 1494 O O . TRP A 1 190 ? 23.443 -9.457 -11.353 1.00 45.41 190 TRP A O 1
ATOM 1504 N N . GLU A 1 191 ? 24.688 -10.180 -9.633 1.00 42.44 191 GLU A N 1
ATOM 1505 C CA . GLU A 1 191 ? 25.441 -11.222 -10.342 1.00 42.44 191 GLU A CA 1
ATOM 1506 C C . GLU A 1 191 ? 24.813 -12.624 -10.235 1.00 42.44 191 GLU A C 1
ATOM 1508 O O . GLU A 1 191 ? 25.141 -13.525 -11.007 1.00 42.44 191 GLU A O 1
ATOM 1513 N N . THR A 1 192 ? 23.822 -12.804 -9.352 1.00 44.69 192 THR A N 1
ATOM 1514 C CA . THR A 1 192 ? 22.961 -14.002 -9.352 1.00 44.69 192 THR A CA 1
ATOM 1515 C C . THR A 1 192 ? 21.911 -13.860 -10.469 1.00 44.69 192 THR A C 1
ATOM 1517 O O . THR A 1 192 ? 20.719 -13.676 -10.225 1.00 44.69 192 THR A O 1
ATOM 1520 N N . TRP A 1 193 ? 22.389 -13.828 -11.716 1.00 49.19 193 TRP A N 1
ATOM 1521 C CA . TRP A 1 193 ? 21.634 -13.567 -12.940 1.00 49.19 193 TRP A CA 1
ATOM 1522 C C . TRP A 1 193 ? 20.756 -14.763 -13.340 1.00 49.19 193 TRP A C 1
ATOM 1524 O O . TRP A 1 193 ? 21.078 -15.511 -14.260 1.00 49.19 193 TRP A O 1
ATOM 1534 N N . GLU A 1 194 ? 19.587 -14.910 -12.720 1.00 52.84 194 GLU A N 1
ATOM 1535 C CA . GLU A 1 194 ? 18.445 -15.433 -13.476 1.00 52.84 194 GLU A CA 1
ATOM 1536 C C . GLU A 1 194 ? 17.981 -14.291 -14.389 1.00 52.84 194 GLU A C 1
ATOM 1538 O O . GLU A 1 194 ? 17.204 -13.421 -13.985 1.00 52.84 194 GLU A O 1
ATOM 1543 N N . GLN A 1 195 ? 18.568 -14.221 -15.588 1.00 54.53 195 GLN A N 1
ATOM 1544 C CA . GLN A 1 195 ? 18.100 -13.310 -16.629 1.00 54.53 195 GLN A CA 1
ATOM 1545 C C . GLN A 1 195 ? 16.679 -13.697 -17.028 1.00 54.53 195 GLN A C 1
ATOM 1547 O O . GLN A 1 195 ? 16.313 -14.877 -17.014 1.00 54.53 195 GLN A O 1
ATOM 1552 N N . SER A 1 196 ? 15.878 -12.693 -17.395 1.00 53.53 196 SER A N 1
ATOM 1553 C CA . SER A 1 196 ? 14.665 -12.969 -18.158 1.00 53.53 196 SER A CA 1
ATOM 1554 C C . SER A 1 196 ? 15.043 -13.868 -19.349 1.00 53.53 196 SER A C 1
ATOM 1556 O O . SER A 1 196 ? 16.092 -13.640 -19.953 1.00 53.53 196 SER A O 1
ATOM 1558 N N . PRO A 1 197 ? 14.226 -14.874 -19.715 1.00 55.56 197 PRO A N 1
ATOM 1559 C CA . PRO A 1 197 ? 14.434 -15.657 -20.937 1.00 55.56 197 PRO A CA 1
ATOM 1560 C C . PRO A 1 197 ? 14.499 -14.792 -22.210 1.00 55.56 197 PRO A C 1
ATOM 1562 O O . PRO A 1 197 ? 14.914 -15.266 -23.266 1.00 55.56 197 PRO A O 1
ATOM 1565 N N . ASP A 1 198 ? 14.063 -13.535 -22.101 1.00 58.88 198 ASP A N 1
ATOM 1566 C CA . ASP A 1 198 ? 14.098 -12.517 -23.139 1.00 58.88 198 ASP A CA 1
ATOM 1567 C C . ASP A 1 198 ? 15.548 -12.053 -23.429 1.00 58.88 198 ASP A C 1
ATOM 1569 O O . ASP A 1 198 ? 16.370 -11.829 -22.536 1.00 58.88 198 ASP A O 1
ATOM 1573 N N . ALA A 1 199 ? 15.886 -11.911 -24.716 1.00 45.69 199 ALA A N 1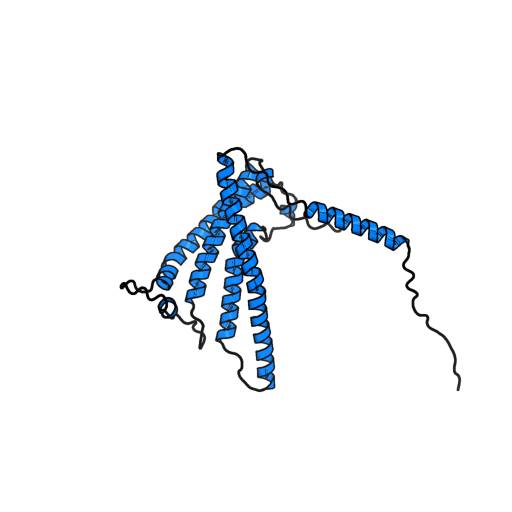
ATOM 1574 C CA . ALA A 1 199 ? 17.239 -11.573 -25.157 1.00 45.69 199 ALA A CA 1
ATOM 1575 C C . ALA A 1 199 ? 17.692 -10.204 -24.618 1.00 45.69 199 ALA A C 1
ATOM 1577 O O . ALA A 1 199 ? 17.088 -9.176 -24.925 1.00 45.69 199 ALA A O 1
ATOM 1578 N N . GLY A 1 200 ? 18.792 -10.184 -23.858 1.00 58.00 200 GLY A N 1
ATOM 1579 C CA . GLY A 1 200 ? 19.324 -8.971 -23.228 1.00 58.00 200 GLY A CA 1
ATOM 1580 C C . GLY A 1 200 ? 18.556 -8.526 -21.982 1.00 58.00 200 GLY A C 1
ATOM 1581 O O . GLY A 1 200 ? 18.673 -7.359 -21.610 1.00 58.00 200 GLY A O 1
ATOM 1582 N N . GLY A 1 201 ? 17.776 -9.423 -21.374 1.00 58.03 201 GLY A N 1
ATOM 1583 C CA . GLY A 1 201 ? 16.831 -9.086 -20.325 1.00 58.03 201 GLY A CA 1
ATOM 1584 C C . GLY A 1 201 ? 17.426 -8.553 -19.024 1.00 58.03 201 GLY A C 1
ATOM 1585 O O . GLY A 1 201 ? 18.558 -8.850 -18.632 1.00 58.03 201 GLY A O 1
ATOM 1586 N N . LEU A 1 202 ? 16.628 -7.730 -18.350 1.00 64.75 202 LEU A N 1
ATOM 1587 C CA . LEU A 1 202 ? 16.968 -7.100 -17.085 1.00 64.75 202 LEU A CA 1
ATOM 1588 C C . LEU A 1 202 ? 17.047 -8.145 -15.959 1.00 64.75 202 LEU A C 1
ATOM 1590 O O . LEU A 1 202 ? 16.326 -9.150 -15.979 1.00 64.75 202 LEU A O 1
ATOM 1594 N N . PRO A 1 203 ? 17.891 -7.912 -14.937 1.00 67.69 203 PRO A N 1
ATOM 1595 C CA . PRO A 1 203 ? 17.974 -8.819 -13.800 1.00 67.69 203 PRO A CA 1
ATOM 1596 C C . PRO A 1 203 ? 16.620 -8.901 -13.079 1.00 67.69 203 PRO A C 1
ATOM 1598 O O . PRO A 1 203 ? 16.017 -7.879 -12.764 1.00 67.69 203 PRO A O 1
ATOM 1601 N N . VAL A 1 204 ? 16.144 -10.116 -12.784 1.00 69.62 204 VAL A N 1
ATOM 1602 C CA . VAL A 1 204 ? 14.826 -10.366 -12.154 1.00 69.62 204 VAL A CA 1
ATOM 1603 C C . VAL A 1 204 ? 14.859 -10.157 -10.626 1.00 69.62 204 VAL A C 1
ATOM 1605 O O . VAL A 1 204 ? 13.828 -10.023 -9.965 1.00 69.62 204 VAL A O 1
ATOM 1608 N N . SER A 1 205 ? 16.042 -10.081 -10.022 1.00 68.25 205 SER A N 1
ATOM 1609 C CA . SER A 1 205 ? 16.207 -9.939 -8.568 1.00 68.25 205 SER A CA 1
ATOM 1610 C C . SER A 1 205 ? 15.526 -8.695 -7.955 1.00 68.25 205 SER A C 1
ATOM 1612 O O . SER A 1 205 ? 14.847 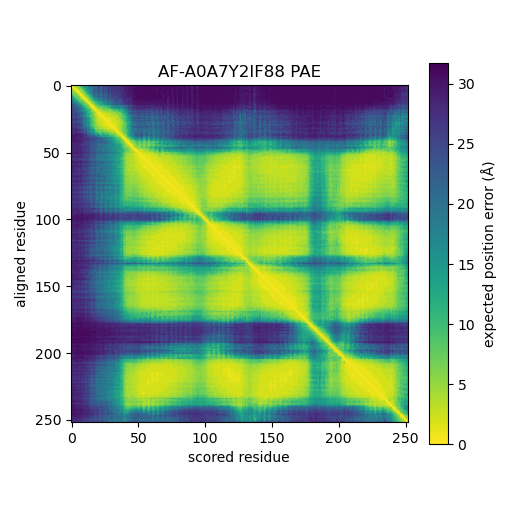-8.856 -6.935 1.00 68.25 205 SER A O 1
ATOM 1614 N N . PRO A 1 206 ? 15.598 -7.480 -8.547 1.00 79.44 206 PRO A N 1
ATOM 1615 C CA . PRO A 1 206 ? 14.941 -6.289 -8.003 1.00 79.44 206 PRO A CA 1
ATOM 1616 C C . PRO A 1 206 ? 13.424 -6.443 -7.868 1.00 79.44 206 PRO A C 1
ATOM 1618 O O . PRO A 1 206 ? 12.845 -6.004 -6.875 1.00 79.44 206 PRO A O 1
ATOM 1621 N N . ILE A 1 207 ? 12.772 -7.114 -8.824 1.00 82.44 207 ILE A N 1
ATOM 1622 C CA . ILE A 1 207 ? 11.323 -7.316 -8.762 1.00 82.44 207 ILE A CA 1
ATOM 1623 C C . ILE A 1 207 ? 10.928 -8.319 -7.680 1.00 82.44 207 ILE A C 1
ATOM 1625 O O . ILE A 1 207 ? 9.931 -8.094 -7.005 1.00 82.44 207 ILE A O 1
ATOM 1629 N N . ARG A 1 208 ? 11.732 -9.356 -7.406 1.00 81.62 208 ARG A N 1
ATOM 1630 C CA . ARG A 1 208 ? 11.468 -10.292 -6.292 1.00 81.62 208 ARG A CA 1
ATOM 1631 C C . ARG A 1 208 ? 11.503 -9.596 -4.934 1.00 81.62 208 ARG A C 1
ATOM 1633 O O . ARG A 1 208 ? 10.618 -9.814 -4.107 1.00 81.62 208 ARG A O 1
ATOM 1640 N N . ILE A 1 209 ? 12.493 -8.725 -4.732 1.00 86.12 209 ILE A N 1
ATOM 1641 C CA . ILE A 1 209 ? 12.595 -7.901 -3.521 1.00 86.12 209 ILE A CA 1
ATOM 1642 C C . ILE A 1 209 ? 11.385 -6.972 -3.430 1.00 86.12 209 ILE A C 1
ATOM 1644 O O . ILE A 1 209 ? 10.741 -6.911 -2.384 1.00 86.12 209 ILE A O 1
ATOM 1648 N N . MET A 1 210 ? 11.032 -6.302 -4.530 1.00 90.00 210 MET A N 1
ATOM 1649 C CA . MET A 1 210 ? 9.891 -5.391 -4.547 1.00 90.00 210 MET A CA 1
ATOM 1650 C C . MET A 1 210 ? 8.564 -6.107 -4.269 1.00 90.00 210 MET A C 1
ATOM 1652 O O . MET A 1 210 ? 7.718 -5.549 -3.579 1.00 90.00 210 MET A O 1
ATOM 1656 N N . ILE A 1 211 ? 8.376 -7.344 -4.745 1.00 90.94 211 ILE A N 1
ATOM 1657 C CA . ILE A 1 211 ? 7.178 -8.134 -4.425 1.00 90.94 211 ILE A CA 1
ATOM 1658 C C . ILE A 1 211 ? 7.109 -8.368 -2.912 1.00 90.94 211 ILE A C 1
ATOM 1660 O O . ILE A 1 211 ? 6.074 -8.098 -2.307 1.00 90.94 211 ILE A O 1
ATOM 1664 N N . LEU A 1 212 ? 8.208 -8.798 -2.279 1.00 92.00 212 LEU A N 1
ATOM 1665 C CA . LEU A 1 212 ? 8.240 -8.989 -0.826 1.00 92.00 212 LEU A CA 1
ATOM 1666 C C . LEU A 1 212 ? 7.919 -7.684 -0.078 1.00 92.00 212 LEU A C 1
ATOM 1668 O O . LEU A 1 212 ? 7.086 -7.688 0.826 1.00 92.00 212 LEU A O 1
ATOM 1672 N N . VAL A 1 213 ? 8.530 -6.566 -0.481 1.00 94.00 213 VAL A N 1
ATOM 1673 C CA . VAL A 1 213 ? 8.273 -5.242 0.108 1.00 94.00 213 VAL A CA 1
ATOM 1674 C C . VAL A 1 213 ? 6.806 -4.836 -0.061 1.00 94.00 213 VAL A C 1
ATOM 1676 O O . VAL A 1 213 ? 6.174 -4.442 0.916 1.00 94.00 213 VAL A O 1
ATOM 1679 N N . GLY A 1 214 ? 6.236 -4.985 -1.258 1.00 95.12 214 GLY A N 1
ATOM 1680 C CA . GLY A 1 214 ? 4.835 -4.661 -1.538 1.00 95.12 214 GLY A CA 1
ATOM 1681 C C . GLY A 1 214 ? 3.858 -5.460 -0.675 1.00 95.12 214 GLY A C 1
ATOM 1682 O O . GLY A 1 214 ? 2.917 -4.894 -0.123 1.00 95.12 214 GLY A O 1
ATOM 1683 N N . PHE A 1 215 ? 4.112 -6.757 -0.475 1.00 95.56 215 PHE A N 1
ATOM 1684 C CA . PHE A 1 215 ? 3.278 -7.592 0.394 1.00 95.56 215 PHE A CA 1
ATOM 1685 C C . PHE A 1 215 ? 3.454 -7.285 1.887 1.00 95.56 215 PHE A C 1
ATOM 1687 O O . PHE A 1 215 ? 2.479 -7.364 2.632 1.00 95.56 215 PHE A O 1
ATOM 1694 N N . ILE A 1 216 ? 4.648 -6.880 2.334 1.00 96.50 216 ILE A N 1
ATOM 1695 C CA . ILE A 1 216 ? 4.853 -6.381 3.704 1.00 96.50 216 ILE A CA 1
ATOM 1696 C C . ILE A 1 216 ? 4.061 -5.085 3.923 1.00 96.50 216 ILE A C 1
ATOM 1698 O O . ILE A 1 216 ? 3.373 -4.952 4.934 1.00 96.50 216 ILE A O 1
ATOM 1702 N N . LEU A 1 217 ? 4.113 -4.151 2.968 1.00 97.00 217 LEU A N 1
ATOM 1703 C CA . LEU A 1 217 ? 3.335 -2.910 3.018 1.00 97.00 217 LEU A CA 1
ATOM 1704 C C . LEU A 1 217 ? 1.826 -3.187 3.027 1.00 97.00 217 LEU A C 1
ATOM 1706 O O . LEU A 1 217 ? 1.097 -2.587 3.814 1.00 97.00 217 LEU A O 1
ATOM 1710 N N . LEU A 1 218 ? 1.363 -4.128 2.198 1.00 96.44 218 LEU A N 1
ATOM 1711 C CA . LEU A 1 218 ? -0.025 -4.589 2.197 1.00 96.44 218 LEU A CA 1
ATOM 1712 C C . LEU A 1 218 ? -0.422 -5.173 3.560 1.00 96.44 218 LEU A C 1
ATOM 1714 O O . LEU A 1 218 ? -1.469 -4.813 4.087 1.00 96.44 218 LEU A O 1
ATOM 1718 N N . LEU A 1 219 ? 0.406 -6.045 4.147 1.00 97.06 219 LEU A N 1
ATOM 1719 C CA . LEU A 1 219 ? 0.129 -6.655 5.450 1.00 97.06 219 LEU A CA 1
ATOM 1720 C C . LEU A 1 219 ? 0.010 -5.595 6.552 1.00 97.06 219 LEU A C 1
ATOM 1722 O O . LEU A 1 219 ? -0.913 -5.657 7.363 1.00 97.06 219 LEU A O 1
ATOM 1726 N N . LEU A 1 220 ? 0.909 -4.608 6.561 1.00 97.12 220 LEU A N 1
ATOM 1727 C CA . LEU A 1 220 ? 0.830 -3.478 7.486 1.00 97.12 220 LEU A CA 1
ATOM 1728 C C . LEU A 1 220 ? -0.489 -2.721 7.311 1.00 97.12 220 LEU A C 1
ATOM 1730 O O . LEU A 1 220 ? -1.179 -2.472 8.298 1.00 97.12 220 LEU A O 1
ATOM 1734 N N . GLN A 1 221 ? -0.877 -2.409 6.073 1.00 96.81 221 GLN A N 1
ATOM 1735 C CA . GLN A 1 221 ? -2.129 -1.698 5.820 1.00 96.81 221 GLN A CA 1
ATOM 1736 C C . GLN A 1 221 ? -3.362 -2.510 6.240 1.00 96.81 221 GLN A C 1
ATOM 1738 O O . GLN A 1 221 ? -4.255 -1.959 6.876 1.00 96.81 221 GLN A O 1
ATOM 1743 N N . ILE A 1 222 ? -3.382 -3.824 5.994 1.00 96.44 222 ILE A N 1
ATOM 1744 C CA . ILE A 1 222 ? -4.458 -4.715 6.461 1.00 96.44 222 ILE A CA 1
ATOM 1745 C C . ILE A 1 222 ? -4.630 -4.606 7.983 1.00 96.44 222 ILE A C 1
ATOM 1747 O O . ILE A 1 222 ? -5.755 -4.532 8.471 1.00 96.44 222 ILE A O 1
ATOM 1751 N N . LEU A 1 223 ? -3.532 -4.558 8.747 1.00 96.75 223 LEU A N 1
ATOM 1752 C CA . LEU A 1 223 ? -3.593 -4.379 10.201 1.00 96.75 223 LEU A CA 1
ATOM 1753 C C . LEU A 1 223 ? -4.170 -3.010 10.592 1.00 96.75 223 LEU A C 1
ATOM 1755 O O . LEU A 1 223 ? -4.957 -2.928 11.538 1.00 96.75 223 LEU A O 1
ATOM 1759 N N . ALA A 1 224 ? -3.819 -1.946 9.866 1.00 95.25 224 ALA A N 1
ATOM 1760 C CA . ALA A 1 224 ? -4.387 -0.617 10.088 1.00 95.25 224 ALA A CA 1
ATOM 1761 C C . ALA A 1 224 ? -5.904 -0.590 9.827 1.00 95.25 224 ALA A C 1
ATOM 1763 O O . ALA A 1 224 ? -6.650 -0.038 10.641 1.00 95.25 224 ALA A O 1
ATOM 1764 N N . ASP A 1 225 ? -6.375 -1.246 8.766 1.00 93.88 225 ASP A N 1
ATOM 1765 C CA . ASP A 1 225 ? -7.804 -1.327 8.448 1.00 93.88 225 ASP A CA 1
ATOM 1766 C C . ASP A 1 225 ? -8.578 -2.226 9.420 1.00 93.88 225 ASP A C 1
ATOM 1768 O O . ASP A 1 225 ? -9.702 -1.896 9.800 1.00 93.88 225 ASP A O 1
ATOM 1772 N N . ILE A 1 226 ? -7.967 -3.298 9.936 1.00 95.38 226 ILE A N 1
ATOM 1773 C CA . ILE A 1 226 ? -8.536 -4.079 11.046 1.00 95.38 226 ILE A CA 1
ATOM 1774 C C . ILE A 1 226 ? -8.758 -3.180 12.269 1.00 95.38 226 ILE A C 1
ATOM 1776 O O . ILE A 1 226 ? -9.858 -3.166 12.822 1.00 95.38 226 ILE A O 1
ATOM 1780 N N . ILE A 1 227 ? -7.756 -2.387 12.666 1.00 94.00 227 ILE A N 1
ATOM 1781 C CA . ILE A 1 227 ? -7.875 -1.444 13.792 1.00 94.00 227 ILE A CA 1
ATOM 1782 C C . ILE A 1 227 ? -8.987 -0.417 13.528 1.00 94.00 227 ILE A C 1
ATOM 1784 O O . ILE A 1 227 ? -9.807 -0.145 14.408 1.00 94.00 227 ILE A O 1
ATOM 1788 N N . LYS A 1 228 ? -9.042 0.135 12.311 1.00 92.19 228 LYS A N 1
ATOM 1789 C CA . LYS A 1 228 ? -10.064 1.102 11.885 1.00 92.19 228 LYS A CA 1
ATOM 1790 C C . LYS A 1 228 ? -11.472 0.520 12.016 1.00 92.19 228 LYS A C 1
ATOM 1792 O O . LYS A 1 228 ? -12.337 1.150 12.622 1.00 92.19 228 LYS A O 1
ATOM 1797 N N . ASN A 1 229 ? -11.678 -0.700 11.526 1.00 92.88 229 ASN A N 1
ATOM 1798 C CA . ASN A 1 229 ? -12.965 -1.387 11.591 1.00 92.88 229 ASN A CA 1
ATOM 1799 C C . ASN A 1 229 ? -13.359 -1.748 13.029 1.00 92.88 229 ASN A C 1
ATOM 1801 O O . ASN A 1 229 ? -14.522 -1.600 13.398 1.00 92.88 229 ASN A O 1
ATOM 1805 N N . VAL A 1 230 ? -12.400 -2.134 13.877 1.00 93.69 230 VAL A N 1
ATOM 1806 C CA . VAL A 1 230 ? -12.647 -2.371 15.309 1.00 93.69 230 VAL A CA 1
ATOM 1807 C C . VAL A 1 230 ? -13.145 -1.103 16.008 1.00 93.69 230 VAL A C 1
ATOM 1809 O O . VAL A 1 230 ? -14.102 -1.180 16.780 1.00 93.69 230 VAL A O 1
ATOM 1812 N N . PHE A 1 231 ? -12.581 0.075 15.712 1.00 92.31 231 PHE A N 1
ATOM 1813 C CA . PHE A 1 231 ? -13.087 1.333 16.278 1.00 92.31 231 PHE A CA 1
ATOM 1814 C C . PHE A 1 231 ? -14.544 1.610 15.885 1.00 92.31 231 PHE A C 1
ATOM 1816 O O . PHE A 1 231 ? -15.338 1.990 16.747 1.00 92.31 231 PHE A O 1
ATOM 1823 N N . VAL A 1 232 ? -14.927 1.347 14.632 1.00 91.69 232 VAL A N 1
ATOM 1824 C CA . VAL A 1 232 ? -16.326 1.476 14.180 1.00 91.69 232 VAL A CA 1
ATOM 1825 C C . VAL A 1 232 ? -17.244 0.498 14.919 1.00 91.69 232 VAL A C 1
ATOM 1827 O O . VAL A 1 232 ? -18.316 0.883 15.385 1.00 91.69 232 VAL A O 1
ATOM 1830 N N . LEU A 1 233 ? -16.816 -0.756 15.089 1.00 91.50 233 LEU A N 1
ATOM 1831 C CA . LEU A 1 233 ? -17.601 -1.790 15.774 1.00 91.50 233 LEU A CA 1
ATOM 1832 C C . LEU A 1 233 ? -17.814 -1.492 17.267 1.00 91.50 233 LEU A C 1
ATOM 1834 O O . LEU A 1 233 ? -18.878 -1.797 17.800 1.00 91.50 233 LEU A O 1
ATOM 1838 N N . ILE A 1 234 ? -16.849 -0.842 17.924 1.00 91.38 234 ILE A N 1
ATOM 1839 C CA . ILE A 1 234 ? -16.956 -0.389 19.324 1.00 91.38 234 ILE A CA 1
ATOM 1840 C C . ILE A 1 234 ? -17.786 0.913 19.439 1.00 91.38 234 ILE A C 1
ATOM 1842 O O . ILE A 1 234 ? -18.085 1.380 20.535 1.00 91.38 234 ILE A O 1
ATOM 1846 N N . GLY A 1 235 ? -18.214 1.499 18.315 1.00 86.75 235 GLY A N 1
ATOM 1847 C CA . GLY A 1 235 ? -18.995 2.738 18.283 1.00 86.75 235 GLY A CA 1
ATOM 1848 C C . GLY A 1 235 ? -18.153 4.008 18.419 1.00 86.75 235 GLY A C 1
ATOM 1849 O O . GLY A 1 235 ? -18.700 5.070 18.700 1.00 86.75 235 GLY A O 1
ATOM 1850 N N . ARG A 1 236 ? -16.836 3.912 18.211 1.00 86.25 236 ARG A N 1
ATOM 1851 C CA . ARG A 1 236 ? -15.881 5.031 18.189 1.00 86.25 236 ARG A CA 1
ATOM 1852 C C . ARG A 1 236 ? -15.549 5.438 16.756 1.00 86.25 236 ARG A C 1
ATOM 1854 O O . ARG A 1 236 ? -14.393 5.434 16.330 1.00 86.25 236 ARG A O 1
ATOM 1861 N N . GLU A 1 237 ? -16.590 5.760 15.991 1.00 83.94 237 GLU A N 1
ATOM 1862 C CA . GLU A 1 237 ? -16.463 6.200 14.592 1.00 83.94 237 GLU A CA 1
ATOM 1863 C C . GLU A 1 237 ? -15.651 7.505 14.477 1.00 83.94 237 GLU A C 1
ATOM 1865 O O . GLU A 1 237 ? -14.947 7.706 13.487 1.00 83.94 237 GLU A O 1
ATOM 1870 N N . ASP A 1 238 ? -15.647 8.318 15.543 1.00 82.06 238 ASP A N 1
ATOM 1871 C CA . ASP A 1 238 ? -14.819 9.518 15.712 1.00 82.06 238 ASP A CA 1
ATOM 1872 C C . ASP A 1 238 ? -13.324 9.237 15.514 1.00 82.06 238 ASP A C 1
ATOM 1874 O O . ASP A 1 238 ? -12.620 10.031 14.896 1.00 82.06 238 ASP A O 1
ATOM 1878 N N . LEU A 1 239 ? -12.843 8.085 15.990 1.00 82.50 239 LEU A N 1
ATOM 1879 C CA . LEU A 1 239 ? -11.441 7.673 15.884 1.00 82.50 239 LEU A CA 1
ATOM 1880 C C . LEU A 1 239 ? -11.137 6.940 14.574 1.00 82.50 239 LEU A C 1
ATOM 1882 O O . LEU A 1 239 ? -9.979 6.859 14.151 1.00 82.50 239 LEU A O 1
ATOM 1886 N N . ALA A 1 240 ? -12.164 6.382 13.930 1.00 77.94 240 ALA A N 1
ATOM 1887 C CA . ALA A 1 240 ? -12.015 5.613 12.705 1.00 77.94 240 ALA A CA 1
ATOM 1888 C C . ALA A 1 240 ? -11.672 6.509 11.506 1.00 77.94 240 ALA A C 1
ATOM 1890 O O . ALA A 1 240 ? -10.948 6.058 10.621 1.00 77.94 240 ALA A O 1
ATOM 1891 N N . GLY A 1 241 ? -12.069 7.786 11.486 1.00 71.56 241 GLY A N 1
ATOM 1892 C CA . GLY A 1 241 ? -11.753 8.686 10.367 1.00 71.56 241 GLY A CA 1
ATOM 1893 C C . GLY A 1 241 ? -12.195 8.072 9.035 1.00 71.56 241 GLY A C 1
ATOM 1894 O O . GLY A 1 241 ? -11.374 7.817 8.151 1.00 71.56 241 GLY A O 1
ATOM 1895 N N . ILE A 1 242 ? -13.471 7.686 8.969 1.00 67.12 242 ILE A N 1
ATOM 1896 C CA . ILE A 1 242 ? -14.073 7.092 7.778 1.00 67.12 242 ILE A CA 1
ATOM 1897 C C . ILE A 1 242 ? -14.130 8.193 6.715 1.00 67.12 242 ILE A C 1
ATOM 1899 O O . ILE A 1 242 ? -14.818 9.190 6.910 1.00 67.12 242 ILE A O 1
ATOM 1903 N N . HIS A 1 243 ? -13.410 8.024 5.603 1.00 59.50 243 HIS A N 1
ATOM 1904 C CA . HIS A 1 243 ? -13.670 8.824 4.410 1.00 59.50 243 HIS A CA 1
ATOM 1905 C C . HIS A 1 243 ? -15.035 8.380 3.887 1.00 59.50 243 HIS A C 1
ATOM 1907 O O . HIS A 1 243 ? -15.207 7.236 3.457 1.00 59.50 243 HIS A O 1
ATOM 1913 N N . GLN A 1 244 ? -16.033 9.244 4.033 1.00 54.22 244 GLN A N 1
ATOM 1914 C CA . GLN A 1 244 ? -17.356 9.012 3.484 1.00 54.22 244 GLN A CA 1
ATOM 1915 C C . GLN A 1 244 ? -17.218 9.170 1.968 1.00 54.22 244 GLN A C 1
ATOM 1917 O O . GLN A 1 244 ? -17.201 10.282 1.461 1.00 54.22 244 GLN A O 1
ATOM 1922 N N . HIS A 1 245 ? -16.999 8.061 1.257 1.00 51.75 245 HIS A N 1
ATOM 1923 C CA . HIS A 1 245 ? -17.048 8.082 -0.203 1.00 51.75 245 HIS A CA 1
ATOM 1924 C C . HIS A 1 245 ? -18.481 8.407 -0.600 1.00 51.75 245 HIS A C 1
ATOM 1926 O O . HIS A 1 245 ? -19.400 7.662 -0.239 1.00 51.75 245 HIS A O 1
ATOM 1932 N N . ASP A 1 246 ? -18.645 9.552 -1.261 1.00 47.56 246 ASP A N 1
ATOM 1933 C CA . ASP A 1 246 ? -19.925 10.056 -1.734 1.00 47.56 246 ASP A CA 1
ATOM 1934 C C . ASP A 1 246 ? -20.665 8.937 -2.466 1.00 47.56 246 ASP A C 1
ATOM 1936 O O . ASP A 1 246 ? -20.137 8.301 -3.383 1.00 47.56 246 ASP A O 1
ATOM 1940 N N . ALA A 1 247 ? -21.895 8.659 -2.031 1.00 52.38 247 ALA A N 1
ATOM 1941 C CA . ALA A 1 247 ? -22.780 7.817 -2.816 1.00 52.38 247 ALA A CA 1
ATOM 1942 C C . ALA A 1 247 ? -22.898 8.445 -4.216 1.00 52.38 247 ALA A C 1
ATOM 1944 O O . ALA A 1 247 ? -22.973 9.676 -4.306 1.00 52.38 247 ALA A O 1
ATOM 1945 N N . PRO A 1 248 ? -22.920 7.647 -5.301 1.00 52.59 248 PRO A N 1
ATOM 1946 C CA . PRO A 1 248 ? -23.112 8.203 -6.630 1.00 52.59 248 PRO A CA 1
ATOM 1947 C C . PRO A 1 248 ? -24.372 9.066 -6.607 1.00 52.59 248 PRO A C 1
ATOM 1949 O O . PRO A 1 248 ? -25.431 8.609 -6.162 1.00 52.59 248 PRO A O 1
ATOM 1952 N N . ILE A 1 249 ? -24.224 10.328 -7.021 1.00 51.88 249 ILE A N 1
ATOM 1953 C CA . ILE A 1 249 ? -25.328 11.281 -7.130 1.00 51.88 249 ILE A CA 1
ATOM 1954 C C . ILE A 1 249 ? -26.395 10.589 -7.969 1.00 51.88 249 ILE A C 1
ATOM 1956 O O . ILE A 1 249 ? -26.173 10.280 -9.141 1.00 51.88 249 ILE A O 1
ATOM 1960 N N . ARG A 1 250 ? -27.524 10.268 -7.335 1.00 57.22 250 ARG A N 1
ATOM 1961 C CA . ARG A 1 250 ? -28.653 9.639 -8.007 1.00 57.22 250 ARG A CA 1
ATOM 1962 C C . ARG A 1 250 ? -29.208 10.703 -8.952 1.00 57.22 250 ARG A C 1
ATOM 1964 O O . ARG A 1 250 ? -29.831 11.655 -8.499 1.00 57.22 250 ARG A O 1
ATOM 1971 N N . VAL A 1 251 ? -28.868 10.604 -10.235 1.00 60.09 251 VAL A N 1
ATOM 1972 C CA . VAL A 1 251 ? -29.494 11.415 -11.282 1.00 60.09 251 VAL A CA 1
ATOM 1973 C C . VAL A 1 251 ? -30.862 10.782 -11.511 1.00 60.09 251 VAL A C 1
ATOM 1975 O O . VAL A 1 251 ? -30.971 9.795 -12.239 1.00 60.09 251 VAL A O 1
ATOM 1978 N N . GLU A 1 252 ? -31.852 11.252 -10.758 1.00 61.44 252 GLU A N 1
ATOM 1979 C CA . GLU A 1 252 ? -33.272 10.964 -10.990 1.00 61.44 252 GLU A CA 1
ATOM 1980 C C . GLU A 1 252 ? -33.877 11.918 -12.025 1.00 61.44 252 GLU A C 1
ATOM 1982 O O . GLU A 1 252 ? -33.411 13.080 -12.110 1.00 61.44 252 GLU A O 1
#

=== Feature glossary ===
A reading guide for the features in this record.

Start from the sequence.

  · This is the polypeptide sequence — one letter per residue, N-terminus first. Length ranges from a few dozen residues for small domains to over a thousand for large multi-domain proteins.

Fold it, and you get atomic coordinates and the backbone conformation that goes with them.

  · Structure coordinates are given as an mmCIF _atom_site loop: one row per atom with element, residue name, chain id, sequence number, and x/y/z position in Å. Only the four main-chain atoms per residue are included here; side chains are omitted to keep the record compact.

  · Backbone dihedral angles. Every residue except chain termini has a φ (preceding-C → N → Cα → C) and a ψ (N → Cα → C → next-N). They are reported in degrees following the IUPAC sign convention. Secondary structure is essentially a statement about which (φ, ψ) basin each residue occupies.

  · The SS8 string is DSSP's per-residue secondary-structure call. α-helix (H) means an i→i+4 H-bond ladder; β-strand (E) means the residue participates in a β-sheet; 3₁₀ (G) and π (I) are tighter and wider helices; T/S are turns/bends; '-' is loop.

  · SS3 is a coarse helix/strand/coil call (letters a/b/c) made by the P-SEA algorithm from inter-Cα distances and dihedrals. It is less detailed than DSSP but needs only Cα positions.

Summarize the fold with a handful of shape descriptors and a per-residue structural alphabet.

  · Radius of gyration (Rg) is the root-mean-square distance of Cα atoms from their centroid — a single number for overall size and compactness. A globular domain of N residues has Rg ≈ 2.2·N^0.38 Å; an extended or disordered chain has a much larger Rg. The Cα contact count is the number of residue pairs whose Cα atoms are within 8 Å and are more than four positions apart in sequence — a standard proxy for tertiary packing density. The bounding box is the smallest axis-aligned box enclosing all Cα atoms.

  · The Foldseek 3Di string encodes local tertiary geometry as a 20-letter alphabet — one character per residue — derived from the relative positions of nearby Cα atoms. Unlike the amino-acid sequence, 3Di is a direct function of the 3D structure, so two proteins with the same fold have similar 3Di strings even at low sequence identity.

  · Solvent-accessible surface area (SASA) is the area in Å² traced out by the centre of a 1.4 Å probe sphere (a water molecule) rolled over the protein's van der Waals surface (Shrake–Rupley / Lee–Richards construction). Buried residues have near-zero SASA; fully exposed residues can exceed 200 Å². The total SASA scales roughly with the number of surface residues.

Ask how reliable the model is.

  · pLDDT (predicted Local Distance Difference Test) is AlphaFold's per-residue confidence score, ranging from 0 to 100. Values above 90 indicate high confidence (typically well-packed cores); 70–90 is confident; 50–70 low confidence; below 50 usually means the region is disordered or the prediction is unreliable there. AlphaFold stores pLDDT in the mmCIF B-factor column.

  · B-factor (Debye–Waller factor) reflects atomic displacement in the crystal lattice. It is an experimental observable (units Å²), not a prediction; low values mean the atom is pinned down, high values mean it moves or is heterogeneous across the crystal.

  · Predicted Aligned Error (PAE) is an AlphaFold confidence matrix: entry (i, j) is the expected error in the position of residue j, in ångströms, when the prediction is superimposed on the true structure at residue i. Low PAE within a block of residues means that block is internally rigid and well-predicted; high PAE between two blocks means their relative placement is uncertain even if each block individually is confident.

Place it in context: what it resembles, what it is annotated as, and how it looks.

  · Nearest PDB neighbors are the top structural matches found by Foldseek when searching this structure against the entire Protein Data Bank. Each hit reports a TM-score (0 to 1; >0.5 almost always implies the same fold) and an E-value. These are *structural* homologs — they may share no detectab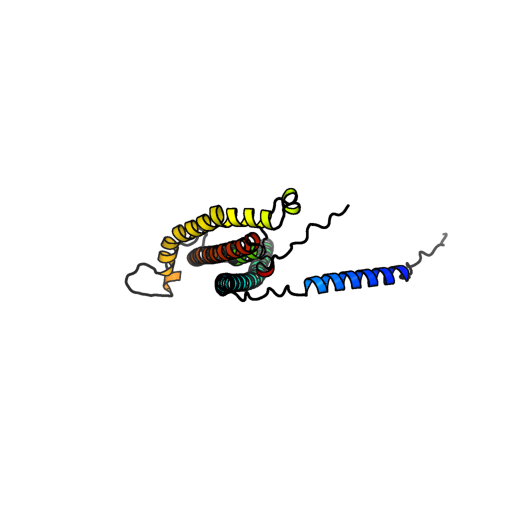le sequence similarity.

  · Functional annotations link the protein to curated databases. InterPro entries identify conserved domains and families by matching the sequence against member-database signatures (Pfam, PROSITE, CDD, …). Gene Ontology (GO) terms describe molecular function, biological process, and cellular component in a controlled vocabulary. CATH places the structure in a hierarchical fold classification (Class/Architecture/Topology/Homologous-superfamily). The organism is the source species.

  · Three diagnostic plots accompany the record. The Cα contact map visualizes the tertiary structure as a 2D adjacency matrix (8 Å cutoff, sequence-local contacts suppressed). The Ramachandran plot shows the distribution of backbone (φ, ψ) torsions, with points in the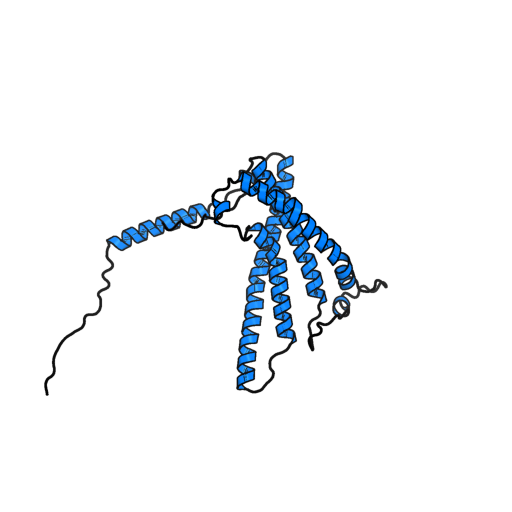 α and β basins reflecting secondary structure content. The PAE plot shows AlphaFold's inter-residue confidence as a color matrix.

  · Six rendered views show the 3D structure from the faces of a cube — i.e. along ±x, ±y, ±z. Rendering representation is drawn randomly per protein from cartoon (secondary-structure ribbons), sticks (backbone bonds), or molecular surface; coloring is either N→C rainbow (blue at the N-terminus through red at the C-terminus) or one color per chain.